Protein AF-A0A453RPB8-F1 (afdb_monomer)

Organism: Aegilops tauschii subsp. strangulata (NCBI:txid200361)

InterPro domains:
  IPR002867 IBR domain [PF01485] (12-73)
  IPR002867 IBR domain [SM00647] (12-73)
  IPR002867 IBR domain [SM00647] (86-147)
  IPR031127 E3 ubiquitin ligase RBR family [PTHR11685] (11-159)
  IPR044066 TRIAD supradomain [PS51873] (1-151)

Secondary structure (DSSP, 8-state):
-HHHHS-HHHHHHHHHHHHHHHHHH-TTEEE--STT---EEE---SS--EEE-TTS-EEETTT-SBP-TTS-HHHHHHHHHHTSHHHHHHHHHHHHEEE-TTT--EEEPPSS-SEEEPTTTT--EEETTT--BGGG-SGGGT-SS--HHHHHHHHTTTTHHHHHHHHHHHHHHHHHHHHHHHHHHHHHHHHHHHHHHTT-S-HHHHHHHHHHHHHHHHHHHHHH-----TT------HHHHHHHS--

Nearest PDB structures (foldseek):
  5tte-assembly1_B  TM=5.443E-01  e=4.974E-12  Homo sapiens
  7b5n-assembly1_H  TM=4.863E-01  e=2.525E-12  Homo sapiens
  7od1-assembly2_B  TM=4.787E-01  e=7.361E-13  Homo sapiens
  7od1-assembly1_A  TM=4.677E-01  e=1.205E-12  Homo sapiens
  7b5m-assembly1_H  TM=6.244E-01  e=2.259E-07  Homo sapiens

Mean predicted aligned error: 15.89 Å

Radius of gyration: 27.88 Å; Cα contacts (8 Å, |Δi|>4): 216; chains: 1; bounding box: 59×62×70 Å

Structure (mmCIF, N/CA/C/O backbone):
data_AF-A0A453RPB8-F1
#
_entry.id   AF-A0A453RPB8-F1
#
loop_
_atom_site.group_PDB
_atom_site.id
_atom_site.type_symbol
_atom_site.label_atom_id
_atom_site.label_alt_id
_atom_site.label_comp_id
_atom_site.label_asym_id
_atom_site.label_entity_id
_atom_site.label_seq_id
_atom_site.pdbx_PDB_ins_code
_atom_site.Cartn_x
_atom_site.Cartn_y
_atom_site.Cartn_z
_atom_site.occupancy
_atom_site.B_iso_or_equiv
_atom_site.auth_seq_id
_atom_site.auth_comp_id
_atom_site.auth_asym_id
_atom_site.auth_atom_id
_atom_site.pdbx_PDB_model_num
ATOM 1 N N . MET A 1 1 ? -22.263 -25.768 32.313 1.00 60.19 1 MET A N 1
ATOM 2 C CA . MET A 1 1 ? -21.449 -27.005 32.339 1.00 60.19 1 MET A CA 1
ATOM 3 C C . MET A 1 1 ? -19.967 -26.695 32.582 1.00 60.19 1 MET A C 1
ATOM 5 O O . MET A 1 1 ? -19.405 -27.231 33.526 1.00 60.19 1 MET A O 1
ATOM 9 N N . ILE A 1 2 ? -19.362 -25.744 31.860 1.00 71.88 2 ILE A N 1
ATOM 10 C CA . ILE A 1 2 ? -17.934 -25.392 32.010 1.00 71.88 2 ILE A CA 1
ATOM 11 C C . ILE A 1 2 ? -17.560 -24.738 33.358 1.00 71.88 2 ILE A C 1
ATOM 13 O O . ILE A 1 2 ? -16.516 -25.050 33.920 1.00 71.88 2 ILE A O 1
ATOM 17 N N . ASN A 1 3 ? -18.461 -23.947 33.964 1.00 71.12 3 ASN A N 1
ATOM 18 C CA . ASN A 1 3 ? -18.233 -23.332 35.285 1.00 71.12 3 ASN A CA 1
ATOM 19 C C . ASN A 1 3 ? -18.038 -24.360 36.415 1.00 71.12 3 ASN A C 1
ATOM 21 O O . ASN A 1 3 ? -17.413 -24.039 37.426 1.00 71.12 3 ASN A O 1
ATOM 25 N N . LYS A 1 4 ? -18.544 -25.589 36.238 1.00 74.75 4 LYS A N 1
ATOM 26 C CA . LYS A 1 4 ? -18.439 -26.679 37.219 1.00 74.75 4 LYS A CA 1
ATOM 27 C C . LYS A 1 4 ? -17.256 -27.625 36.966 1.00 74.75 4 LYS A C 1
ATOM 29 O O . LYS A 1 4 ? -16.852 -28.298 37.900 1.00 74.75 4 LYS A O 1
ATOM 34 N N . LEU A 1 5 ? -16.716 -27.680 35.743 1.00 78.06 5 LEU A N 1
ATOM 35 C CA . LEU A 1 5 ? -15.789 -28.741 35.311 1.00 78.06 5 LEU A CA 1
ATOM 36 C C . LEU A 1 5 ? -14.445 -28.235 34.756 1.00 78.06 5 LEU A C 1
ATOM 38 O O . LEU A 1 5 ? -13.485 -28.996 34.723 1.00 78.06 5 LEU A O 1
ATOM 42 N N . GLY A 1 6 ? -14.361 -26.979 34.306 1.00 79.00 6 GLY A N 1
ATOM 43 C CA . GLY A 1 6 ? -13.140 -26.425 33.711 1.00 79.00 6 GLY A CA 1
ATOM 44 C C . GLY A 1 6 ? -12.093 -26.002 34.743 1.00 79.00 6 GLY A C 1
ATOM 45 O O . GLY A 1 6 ? -12.434 -25.675 35.885 1.00 79.00 6 GLY A O 1
ATOM 46 N N . LYS A 1 7 ? -10.823 -25.948 34.329 1.00 85.19 7 LYS A N 1
ATOM 47 C CA . LYS A 1 7 ? -9.756 -25.278 35.093 1.00 85.19 7 LYS A CA 1
ATOM 48 C C . LYS A 1 7 ? -9.992 -23.761 35.094 1.00 85.19 7 LYS A C 1
ATOM 50 O O . LYS A 1 7 ? -10.761 -23.255 34.282 1.00 85.19 7 LYS A O 1
ATOM 55 N N . HIS A 1 8 ? -9.356 -23.030 36.012 1.00 82.94 8 HIS A N 1
ATOM 56 C CA . HIS A 1 8 ? -9.551 -21.578 36.152 1.00 82.94 8 HIS A CA 1
ATOM 57 C C . HIS A 1 8 ? -9.337 -20.822 34.827 1.00 82.94 8 HIS A C 1
ATOM 59 O O . HIS A 1 8 ? -10.203 -20.065 34.400 1.00 82.94 8 HIS A O 1
ATOM 65 N N . GLU A 1 9 ? -8.243 -21.123 34.130 1.00 84.31 9 GLU A N 1
ATOM 66 C CA . GLU A 1 9 ? -7.886 -20.529 32.837 1.00 84.31 9 GLU A CA 1
ATOM 67 C C . GLU A 1 9 ? -8.941 -20.793 31.743 1.00 84.31 9 GLU A C 1
ATOM 69 O O . GLU A 1 9 ? -9.337 -19.887 31.006 1.00 84.31 9 GLU A O 1
ATOM 74 N N . ASP A 1 10 ? -9.486 -22.013 31.685 1.00 86.50 10 ASP A N 1
ATOM 75 C CA . ASP A 1 10 ? -10.533 -22.374 30.722 1.00 86.50 10 ASP A CA 1
ATOM 76 C C . ASP A 1 10 ? -11.848 -21.636 31.001 1.00 86.50 10 ASP A C 1
ATOM 78 O O . ASP A 1 10 ? -12.572 -21.275 30.068 1.00 86.50 10 ASP A O 1
ATOM 82 N N . LYS A 1 11 ? -12.165 -21.384 32.280 1.00 87.25 11 LYS A N 1
ATOM 83 C CA . LYS A 1 11 ? -13.357 -20.615 32.672 1.00 87.25 11 LYS A CA 1
ATOM 84 C C . LYS A 1 11 ? -13.238 -19.156 32.243 1.00 87.25 11 LYS A C 1
ATOM 86 O O . LYS A 1 11 ? -14.201 -18.617 31.700 1.00 87.25 11 LYS A O 1
ATOM 91 N N . GLU A 1 12 ? -12.075 -18.537 32.433 1.00 85.44 12 GLU A N 1
ATOM 92 C CA . GLU A 1 12 ? -11.821 -17.161 31.984 1.00 85.44 12 GLU A CA 1
ATOM 93 C C . GLU A 1 12 ? -11.886 -17.043 30.462 1.00 85.44 12 GLU A C 1
ATOM 95 O O . GLU A 1 12 ? -12.523 -16.132 29.923 1.00 85.44 12 GLU A O 1
ATOM 100 N N . LYS A 1 13 ? -11.279 -18.000 29.755 1.00 86.06 13 LYS A N 1
ATOM 101 C CA . LYS A 1 13 ? -11.309 -18.057 28.293 1.00 86.06 13 LYS A CA 1
ATOM 102 C C . LYS A 1 13 ? -12.738 -18.229 27.772 1.00 86.06 13 LYS A C 1
ATOM 104 O O . LYS A 1 13 ? -13.153 -17.500 26.870 1.00 86.06 13 LYS A O 1
ATOM 109 N N . TYR A 1 14 ? -13.515 -19.131 28.374 1.00 88.44 14 TYR A N 1
ATOM 110 C CA . TYR A 1 14 ? -14.925 -19.315 28.036 1.00 88.44 14 TYR A CA 1
ATOM 111 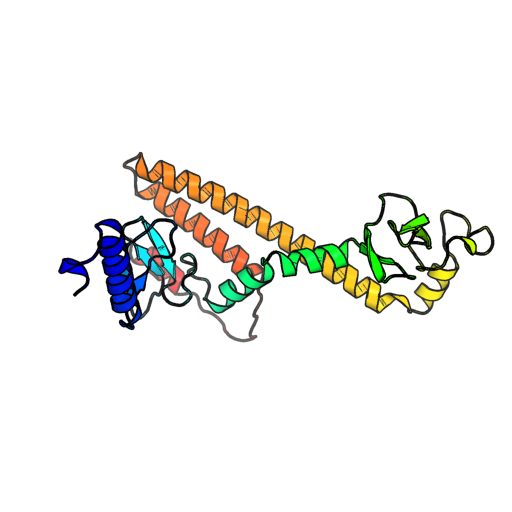C C . TYR A 1 14 ? -15.755 -18.058 28.311 1.00 88.44 14 TYR A C 1
ATOM 113 O O . TYR A 1 14 ? -16.529 -17.646 27.449 1.00 88.44 14 TYR A O 1
ATOM 121 N N . ALA A 1 15 ? -15.583 -17.422 29.474 1.00 86.62 15 ALA A N 1
ATOM 122 C CA . ALA A 1 15 ? -16.296 -16.192 29.818 1.00 86.62 15 ALA A CA 1
ATOM 123 C C . ALA A 1 15 ? -16.003 -15.072 28.807 1.00 86.62 15 ALA A C 1
ATOM 125 O O . ALA A 1 15 ? -16.924 -14.395 28.350 1.00 86.62 15 ALA A O 1
ATOM 126 N N . ARG A 1 16 ? -14.739 -14.935 28.386 1.00 85.50 16 ARG A N 1
ATOM 127 C CA . ARG A 1 16 ? -14.320 -13.969 27.364 1.00 85.50 16 ARG A CA 1
ATOM 128 C C . ARG A 1 16 ? -14.969 -14.240 26.007 1.00 85.50 16 ARG A C 1
ATOM 130 O O . ARG A 1 16 ? -15.462 -13.307 25.380 1.00 85.50 16 ARG A O 1
ATOM 137 N N . PHE A 1 17 ? -15.008 -15.497 25.562 1.00 88.00 17 PHE A N 1
ATOM 138 C CA . PHE A 1 17 ? -15.667 -15.858 24.303 1.00 88.00 17 PHE A CA 1
ATOM 139 C C . PHE A 1 17 ? -17.184 -15.676 24.355 1.00 88.00 17 PHE A C 1
ATOM 141 O O . PHE A 1 17 ? -17.762 -15.160 23.402 1.00 88.00 17 PHE A O 1
ATOM 148 N N . ALA A 1 18 ? -17.824 -16.042 25.467 1.00 89.19 18 ALA A N 1
ATOM 149 C CA . ALA A 1 18 ? -19.258 -15.845 25.656 1.00 89.19 18 ALA A CA 1
ATOM 150 C C . ALA A 1 18 ? -19.628 -14.353 25.626 1.00 89.19 18 ALA A C 1
ATOM 152 O O . ALA A 1 18 ? -20.589 -13.968 24.960 1.00 89.19 18 ALA A O 1
ATOM 153 N N . LEU A 1 19 ? -18.830 -13.505 26.285 1.00 87.31 19 LEU A N 1
ATOM 154 C CA . LEU A 1 19 ? -19.007 -12.055 26.245 1.00 87.31 19 LEU A CA 1
ATOM 155 C C . LEU A 1 19 ? -18.771 -11.491 24.835 1.00 87.31 19 LEU A C 1
ATOM 157 O O . LEU A 1 19 ? -19.566 -10.675 24.370 1.00 87.31 19 LEU A O 1
ATOM 161 N N . ARG A 1 20 ? -17.724 -11.954 24.134 1.00 87.44 20 ARG A N 1
ATOM 162 C CA . ARG A 1 20 ? -17.447 -11.592 22.733 1.00 87.44 20 ARG A CA 1
ATOM 163 C C . ARG A 1 20 ? -18.635 -11.882 21.823 1.00 87.44 20 ARG A C 1
ATOM 165 O O . ARG A 1 20 ? -19.110 -10.960 21.164 1.00 87.44 20 ARG A O 1
ATOM 172 N N . ALA A 1 21 ? -19.158 -13.104 21.871 1.00 89.06 21 ALA A N 1
ATOM 173 C CA . ALA A 1 21 ? -20.313 -13.516 21.079 1.00 89.06 21 ALA A CA 1
ATOM 174 C C . ALA A 1 21 ? -21.568 -12.689 21.403 1.00 89.06 21 ALA A C 1
ATOM 176 O O . ALA A 1 21 ? -22.312 -12.301 20.504 1.00 89.06 21 ALA A O 1
ATOM 177 N N . TYR A 1 22 ? -21.792 -12.370 22.682 1.00 89.06 22 TYR A N 1
ATOM 178 C CA . TYR A 1 22 ? -22.913 -11.527 23.092 1.00 89.06 22 TYR A CA 1
ATOM 179 C C . TYR A 1 22 ? -22.825 -10.113 22.502 1.00 89.06 22 TYR A C 1
ATOM 181 O O . TYR A 1 22 ? -23.813 -9.614 21.963 1.00 89.06 22 TYR A O 1
ATOM 189 N N . VAL A 1 23 ? -21.652 -9.478 22.553 1.00 89.69 23 VAL A N 1
ATOM 190 C CA . VAL A 1 23 ? -21.449 -8.137 21.978 1.00 89.69 23 VAL A CA 1
ATOM 191 C C . VAL A 1 23 ? -21.584 -8.164 20.458 1.00 89.69 23 VAL A C 1
ATOM 193 O O . VAL A 1 23 ? -22.311 -7.344 19.909 1.00 89.69 23 VAL A O 1
ATOM 196 N N . GLU A 1 24 ? -20.964 -9.135 19.786 1.00 87.38 24 GLU A N 1
ATOM 197 C CA . GLU A 1 24 ? -21.034 -9.286 18.323 1.00 87.38 24 GLU A CA 1
ATOM 198 C C . GLU A 1 24 ? -22.460 -9.579 17.822 1.00 87.38 24 GLU A C 1
ATOM 200 O O . GLU A 1 24 ? -22.807 -9.221 16.698 1.00 87.38 24 GL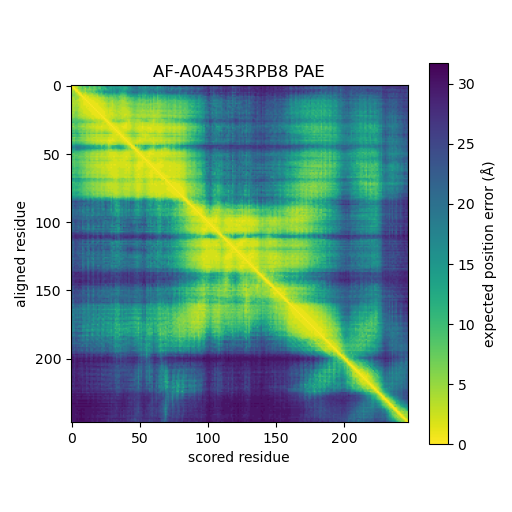U A O 1
ATOM 205 N N . SER A 1 25 ? -23.321 -10.167 18.662 1.00 88.06 25 SER A N 1
ATOM 206 C CA . SER A 1 25 ? -24.737 -10.384 18.335 1.00 88.06 25 SER A CA 1
ATOM 207 C C . SER A 1 25 ? -25.583 -9.101 18.348 1.00 88.06 25 SER A C 1
ATOM 209 O O . SER A 1 25 ? -26.661 -9.058 17.745 1.00 88.06 25 SER A O 1
ATOM 211 N N . ARG A 1 26 ? -25.124 -8.033 19.019 1.00 88.44 26 ARG A N 1
ATOM 212 C CA . ARG A 1 26 ? -25.860 -6.767 19.139 1.00 88.44 26 ARG A CA 1
ATOM 213 C C . ARG A 1 26 ? -25.473 -5.801 18.021 1.00 88.44 26 ARG A C 1
ATOM 215 O O . ARG A 1 26 ? -24.360 -5.299 17.961 1.00 88.44 26 ARG A O 1
ATOM 222 N N . LYS A 1 27 ? -26.452 -5.412 17.198 1.00 84.81 27 LYS A N 1
ATOM 223 C CA . LYS A 1 27 ? -26.246 -4.492 16.056 1.00 84.81 27 LYS A CA 1
ATOM 224 C C . LYS A 1 27 ? -25.712 -3.102 16.432 1.00 84.81 27 LYS A C 1
ATOM 226 O O . LYS A 1 27 ? -25.139 -2.431 15.583 1.00 84.81 27 LYS A O 1
ATOM 231 N N . LYS A 1 28 ? -25.930 -2.653 17.672 1.00 89.56 28 LYS A N 1
ATOM 232 C CA . LYS A 1 28 ? -25.524 -1.325 18.162 1.00 89.56 28 LYS A CA 1
ATOM 233 C C . LYS A 1 28 ? -24.293 -1.365 19.073 1.00 89.56 28 LYS A C 1
ATOM 235 O O . LYS A 1 28 ? -24.027 -0.372 19.733 1.00 89.56 28 LYS A O 1
ATOM 240 N N . THR A 1 29 ? -23.552 -2.470 19.151 1.00 91.38 29 THR A N 1
ATOM 241 C CA . THR A 1 29 ? -22.395 -2.581 20.058 1.00 91.38 29 THR A CA 1
ATOM 242 C C . THR A 1 29 ? -21.212 -3.244 19.351 1.00 91.38 29 THR A C 1
ATOM 244 O O . THR A 1 29 ? -21.386 -4.287 18.734 1.00 91.38 29 THR A O 1
ATOM 247 N N . LYS A 1 30 ? -20.008 -2.650 19.383 1.00 91.38 30 LYS A N 1
ATOM 248 C CA . LYS A 1 30 ? -18.756 -3.328 18.958 1.00 91.38 30 LYS A CA 1
ATOM 249 C C . LYS A 1 30 ? -17.683 -3.100 20.008 1.00 91.38 30 LYS A C 1
ATOM 251 O O . LYS A 1 30 ? -17.742 -2.185 20.828 1.00 91.38 30 LYS A O 1
ATOM 256 N N . TRP A 1 31 ? -16.689 -3.965 19.926 1.00 92.12 31 TRP A N 1
ATOM 257 C CA . TRP A 1 31 ? -15.434 -3.88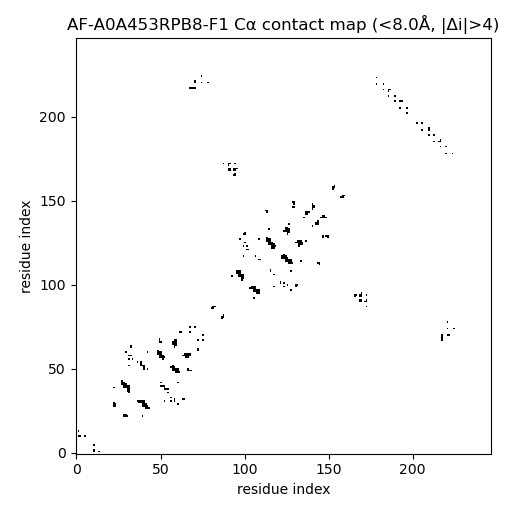6 20.646 1.00 92.12 31 TRP A CA 1
ATOM 258 C C . TRP A 1 31 ? -14.643 -2.633 20.274 1.00 92.12 31 TRP A C 1
ATOM 260 O O . TRP A 1 31 ? -14.628 -2.214 19.116 1.00 92.12 31 TRP A O 1
ATOM 270 N N . CYS A 1 32 ? -13.977 -2.050 21.268 1.00 91.31 32 CYS A N 1
ATOM 271 C CA . CYS A 1 32 ? -12.964 -1.036 21.028 1.00 91.31 32 CYS A CA 1
ATOM 272 C C . CYS A 1 32 ? -11.777 -1.671 20.275 1.00 91.31 32 CYS A C 1
ATOM 274 O O . CYS A 1 32 ? -11.314 -2.733 20.691 1.00 91.31 32 CYS A O 1
ATOM 276 N N . PRO A 1 33 ? -11.270 -1.050 19.195 1.00 90.44 33 PRO A N 1
ATOM 277 C CA . PRO A 1 33 ? -10.153 -1.594 18.419 1.00 90.44 33 PRO A CA 1
ATOM 278 C C . PRO A 1 33 ? -8.775 -1.306 19.046 1.00 90.44 33 PRO A C 1
ATOM 280 O O . PRO A 1 33 ? -7.763 -1.769 18.527 1.00 90.44 33 PRO A O 1
ATOM 283 N N . ALA A 1 34 ? -8.713 -0.543 20.144 1.00 85.75 34 ALA A N 1
ATOM 284 C CA . ALA A 1 34 ? -7.457 -0.246 20.821 1.00 85.75 34 ALA A CA 1
ATOM 285 C C . ALA A 1 34 ? -6.777 -1.533 21.331 1.00 85.75 34 ALA A C 1
ATOM 287 O O . ALA A 1 34 ? -7.464 -2.392 21.899 1.00 85.75 34 ALA A O 1
ATOM 288 N N . PRO A 1 35 ? -5.442 -1.652 21.197 1.00 85.81 35 PRO A N 1
ATOM 289 C CA . PRO A 1 35 ? -4.692 -2.762 21.774 1.00 85.81 35 PRO A CA 1
ATOM 290 C C . PRO A 1 35 ? -4.985 -2.908 23.269 1.00 85.81 35 PRO A C 1
ATOM 292 O O . PRO A 1 35 ? -5.125 -1.913 23.980 1.00 85.81 35 PRO A O 1
ATOM 295 N N . ASP A 1 36 ? -5.121 -4.151 23.727 1.00 84.81 36 ASP A N 1
ATOM 296 C CA . ASP A 1 36 ? -5.366 -4.522 25.129 1.00 84.81 36 ASP A CA 1
ATOM 297 C C . ASP A 1 36 ? -6.654 -3.963 25.766 1.00 84.81 36 ASP A C 1
ATOM 299 O O . ASP A 1 36 ? -6.916 -4.177 26.953 1.00 84.81 36 ASP A O 1
ATOM 303 N N . CYS A 1 37 ? -7.524 -3.307 24.991 1.00 87.00 37 CYS A N 1
ATOM 304 C CA . CYS A 1 37 ? -8.809 -2.835 25.481 1.00 87.00 37 CYS A CA 1
ATOM 305 C C . CYS A 1 37 ? -9.869 -3.946 25.435 1.00 87.00 37 CYS A C 1
ATOM 307 O O . CYS A 1 37 ? -10.127 -4.559 24.401 1.00 87.00 37 CYS A O 1
ATOM 309 N N . THR A 1 38 ? -10.542 -4.170 26.563 1.00 87.56 38 THR A N 1
ATOM 310 C CA . THR A 1 38 ? -11.650 -5.132 26.701 1.00 87.56 38 THR A CA 1
ATOM 311 C C . THR A 1 38 ? -13.009 -4.445 26.830 1.00 87.56 38 THR A C 1
ATOM 313 O O . THR A 1 38 ? -13.985 -5.060 27.253 1.00 87.56 38 THR A O 1
ATOM 316 N N . CYS A 1 39 ? -13.095 -3.162 26.480 1.00 89.31 39 CYS A N 1
ATOM 317 C CA . CYS A 1 39 ? -14.346 -2.417 26.505 1.00 89.31 39 CYS A CA 1
ATOM 318 C C . CYS A 1 39 ? -15.113 -2.590 25.188 1.00 89.31 39 CYS A C 1
ATOM 320 O O . CYS A 1 39 ? -14.531 -2.655 24.102 1.00 89.31 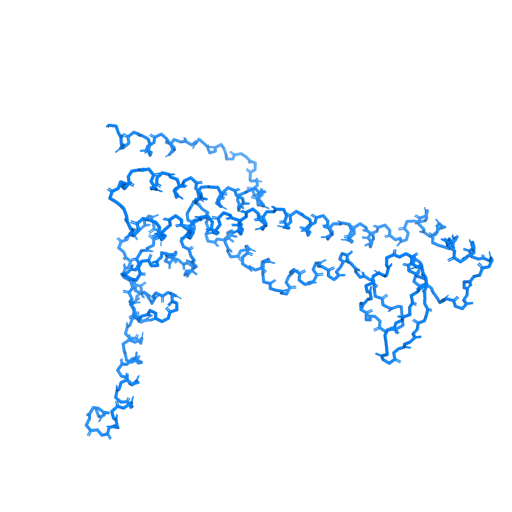39 CYS A O 1
ATOM 322 N N . ALA A 1 40 ? -16.439 -2.600 25.290 1.00 91.44 40 ALA A N 1
ATOM 323 C CA . ALA A 1 40 ? -17.346 -2.509 24.156 1.00 91.44 40 ALA A CA 1
ATOM 324 C C . ALA A 1 40 ? -18.123 -1.193 24.242 1.00 91.44 40 ALA A C 1
ATOM 326 O O . ALA A 1 40 ? -18.472 -0.748 25.336 1.00 91.44 40 ALA A O 1
ATOM 327 N N . VAL A 1 41 ? -18.376 -0.572 23.094 1.00 91.50 41 VAL A N 1
ATOM 328 C CA . VAL A 1 41 ? -19.053 0.723 22.997 1.00 91.50 41 VAL A CA 1
ATOM 329 C C . VAL A 1 41 ? -20.414 0.525 22.351 1.00 91.50 41 VAL A C 1
ATOM 331 O O . VAL A 1 41 ? -20.524 -0.118 21.305 1.00 91.50 41 VAL A O 1
ATOM 334 N N . GLU A 1 42 ? -21.449 1.072 22.987 1.00 90.50 42 GLU A N 1
ATOM 335 C CA . GLU A 1 42 ? -22.800 1.131 22.440 1.00 90.50 42 GLU A CA 1
ATOM 336 C C . GLU A 1 42 ? -22.998 2.415 21.630 1.00 90.50 42 GLU A C 1
ATOM 338 O O . GLU A 1 42 ? -22.609 3.508 22.040 1.00 90.50 42 GLU A O 1
ATOM 343 N N . PHE A 1 43 ? -23.604 2.277 20.456 1.00 89.38 43 PHE A N 1
ATOM 344 C CA . PHE A 1 43 ? -23.856 3.375 19.544 1.00 89.38 43 PHE A CA 1
ATOM 345 C C . PHE A 1 43 ? -25.184 4.062 19.862 1.00 89.38 43 PHE A C 1
ATOM 347 O O . PHE A 1 43 ? -26.255 3.464 19.734 1.00 89.38 43 PHE A O 1
ATOM 354 N N . VAL A 1 44 ? -25.092 5.333 20.258 1.00 83.06 44 VAL A N 1
ATOM 355 C CA . VAL A 1 44 ? -26.230 6.142 20.732 1.00 83.06 44 VAL A CA 1
ATOM 356 C C . VAL A 1 44 ? -26.606 7.268 19.754 1.00 83.06 44 VAL A C 1
ATOM 358 O O . VAL A 1 44 ? -27.707 7.801 19.827 1.00 83.06 44 VAL A O 1
ATOM 361 N N . SER A 1 45 ? -25.723 7.637 18.821 1.00 76.38 45 SER A N 1
ATOM 362 C CA . SER A 1 45 ? -25.965 8.716 17.846 1.00 76.38 45 SER A CA 1
ATOM 363 C C . SER A 1 45 ? -26.447 8.153 16.512 1.00 76.38 45 SER A C 1
ATOM 365 O O . SER A 1 45 ? -26.024 7.075 16.157 1.00 76.38 45 SER A O 1
ATOM 367 N N . ASP A 1 46 ? -27.242 8.886 15.730 1.00 72.25 46 ASP A N 1
ATOM 368 C CA . ASP A 1 46 ? -27.533 8.526 14.325 1.00 72.25 46 ASP A CA 1
ATOM 369 C C . ASP A 1 46 ? -26.829 9.455 13.319 1.00 72.25 46 ASP A C 1
ATOM 371 O O . ASP A 1 46 ? -26.846 9.220 12.113 1.00 72.25 46 ASP A O 1
ATOM 375 N N . VAL A 1 47 ? -26.189 10.522 13.810 1.00 73.50 47 VAL A N 1
ATOM 376 C CA . VAL A 1 47 ? -25.623 11.591 12.972 1.00 73.50 47 VAL A CA 1
ATOM 377 C C . VAL A 1 47 ? -24.104 11.578 12.994 1.00 73.50 47 VAL A C 1
ATOM 379 O O . VAL A 1 47 ? -23.494 11.943 11.992 1.00 73.50 47 VAL A O 1
ATOM 382 N N . ASN A 1 48 ? -23.474 11.187 14.108 1.00 80.06 48 ASN A N 1
ATOM 383 C CA . ASN A 1 48 ? -22.022 11.136 14.246 1.00 80.06 48 ASN A CA 1
ATOM 384 C C . ASN A 1 48 ? -21.552 9.710 14.528 1.00 80.06 48 ASN A C 1
ATOM 386 O O . ASN A 1 48 ? -21.911 9.128 15.546 1.00 80.06 48 ASN A O 1
ATOM 390 N N . TYR A 1 49 ? -20.720 9.177 13.635 1.00 86.12 49 TYR A N 1
ATOM 391 C CA . TYR A 1 49 ? -20.131 7.855 13.804 1.00 86.12 49 TYR A CA 1
ATOM 392 C C . TYR A 1 49 ? -18.911 7.858 14.728 1.00 86.12 49 TYR A C 1
ATOM 394 O O . TYR A 1 49 ? -18.532 6.790 15.186 1.00 86.12 49 TYR A O 1
ATOM 402 N N . ASP A 1 50 ? -18.300 9.001 15.040 1.00 85.38 50 ASP A N 1
ATOM 403 C CA . ASP A 1 50 ? -17.144 9.034 15.938 1.00 85.38 50 ASP A CA 1
ATOM 404 C C . ASP A 1 50 ? -17.588 8.785 17.383 1.00 85.38 50 ASP A C 1
ATOM 406 O O . ASP A 1 50 ? -18.309 9.593 17.977 1.00 85.38 50 ASP A O 1
ATOM 410 N N . VAL A 1 51 ? -17.127 7.674 17.953 1.00 88.81 51 VAL A N 1
ATOM 411 C CA . VAL A 1 51 ? -17.413 7.259 19.329 1.00 88.81 51 VAL A CA 1
ATOM 412 C C . VAL A 1 51 ? -16.143 7.257 20.173 1.00 88.81 51 VAL A C 1
ATOM 414 O O . VAL A 1 51 ? -15.035 7.088 19.660 1.00 88.81 51 VAL A O 1
ATOM 417 N N . SER A 1 52 ? -16.308 7.440 21.482 1.00 87.50 52 SER A N 1
ATOM 418 C CA . SER A 1 52 ? -15.215 7.435 22.458 1.00 87.50 52 SER A CA 1
ATOM 419 C C . SER A 1 52 ? -15.373 6.253 23.405 1.00 87.50 52 SER A C 1
ATOM 421 O O . SER A 1 52 ? -16.448 6.038 23.961 1.00 87.50 52 SER A O 1
ATOM 423 N N . CYS A 1 53 ? -14.295 5.503 23.602 1.00 88.06 53 CYS A N 1
ATOM 424 C CA . CYS A 1 53 ? -14.222 4.434 24.588 1.00 88.06 53 CYS A CA 1
ATOM 425 C C . CYS A 1 53 ? -13.759 4.971 25.956 1.00 88.06 53 CYS A C 1
ATOM 427 O O . CYS A 1 53 ? -13.070 5.989 26.033 1.00 88.06 53 CYS A O 1
ATOM 429 N N . ASN A 1 54 ? -14.048 4.243 27.039 1.00 85.50 54 ASN A N 1
ATOM 430 C CA . ASN A 1 54 ? -13.515 4.529 28.376 1.00 85.50 54 ASN A CA 1
ATOM 431 C C . ASN A 1 54 ? -11.980 4.479 28.441 1.00 85.50 54 ASN A C 1
ATOM 433 O O . ASN A 1 54 ? -11.392 5.151 29.281 1.00 85.50 54 ASN A O 1
ATOM 437 N N . CYS A 1 55 ? -11.319 3.739 27.543 1.00 81.69 55 CYS A N 1
ATOM 438 C CA . CYS A 1 55 ? -9.859 3.756 27.406 1.00 81.69 55 CYS A CA 1
ATOM 439 C C . CYS A 1 55 ? -9.327 5.012 26.689 1.00 81.69 55 CYS A C 1
ATOM 441 O O . CYS A 1 55 ? -8.161 5.048 26.313 1.00 81.69 55 CYS A O 1
ATOM 443 N N . THR A 1 56 ? -10.172 6.026 26.467 1.00 81.12 56 THR A N 1
ATOM 444 C CA . THR A 1 56 ? -9.912 7.282 25.734 1.00 81.12 56 THR A CA 1
ATOM 445 C C . THR A 1 56 ? -9.727 7.143 24.222 1.00 81.12 56 THR A C 1
ATOM 447 O O . THR A 1 56 ? -9.757 8.150 23.516 1.00 81.12 56 THR A O 1
ATOM 450 N N . PHE A 1 57 ? -9.623 5.917 23.697 1.00 80.06 57 PHE A N 1
ATOM 451 C CA . PHE A 1 57 ? -9.538 5.684 22.258 1.00 80.06 57 PHE A CA 1
ATOM 452 C C . PHE A 1 57 ? -10.818 6.135 21.545 1.00 80.06 57 PHE A C 1
ATOM 454 O O . PHE A 1 57 ? -11.931 5.793 21.963 1.00 80.06 57 PHE A O 1
ATOM 461 N N . ARG A 1 58 ? -10.654 6.887 20.453 1.00 83.38 58 ARG A N 1
ATOM 462 C CA . ARG A 1 58 ? -11.751 7.393 19.623 1.00 83.38 58 ARG A CA 1
ATOM 463 C C . ARG A 1 58 ? -11.711 6.737 18.255 1.00 83.38 58 ARG A C 1
ATOM 465 O O . ARG A 1 58 ? -10.676 6.750 17.597 1.00 83.38 58 ARG A O 1
ATOM 472 N N . PHE A 1 59 ? -12.841 6.200 17.816 1.00 87.56 59 PHE A N 1
ATOM 473 C CA . PHE A 1 59 ? -12.922 5.468 16.556 1.00 87.56 59 PHE A CA 1
ATOM 474 C C . PHE A 1 59 ? -14.234 5.722 15.830 1.00 87.56 59 PHE A C 1
ATOM 476 O O . PHE A 1 59 ? -15.240 6.087 16.441 1.00 87.56 59 PHE A O 1
ATOM 483 N N . CYS A 1 60 ? -14.224 5.528 14.517 1.00 90.50 60 CYS A N 1
ATOM 484 C CA . CYS A 1 60 ? -15.425 5.574 13.711 1.00 90.50 60 CYS A CA 1
ATOM 485 C C . CYS A 1 60 ? -16.220 4.286 13.907 1.00 90.50 60 CYS A C 1
ATOM 487 O O . CYS A 1 60 ? -15.778 3.186 13.583 1.00 90.50 60 CYS A O 1
ATOM 489 N N . TRP A 1 61 ? -17.449 4.420 14.378 1.00 91.38 61 TRP A N 1
ATOM 490 C CA . TRP A 1 61 ? -18.361 3.309 14.565 1.00 91.38 61 TRP A CA 1
ATOM 491 C C . TRP A 1 61 ? -18.664 2.558 13.263 1.00 91.38 61 TRP A C 1
ATOM 493 O O . TRP A 1 61 ? -18.850 1.341 13.284 1.00 91.38 61 TRP A O 1
ATOM 503 N N . ASN A 1 62 ? -18.689 3.253 12.124 1.00 89.88 62 ASN A N 1
ATOM 504 C CA . ASN A 1 62 ? -19.022 2.650 10.839 1.00 89.88 62 ASN A CA 1
ATOM 505 C C . ASN A 1 62 ? -17.900 1.727 10.330 1.00 89.88 62 ASN A C 1
ATOM 507 O O . ASN A 1 62 ? -18.135 0.531 10.154 1.00 89.88 62 ASN A O 1
ATOM 511 N N . CYS A 1 63 ? -16.682 2.253 10.156 1.00 89.31 63 CYS A N 1
ATOM 512 C CA . CYS A 1 63 ? -15.551 1.518 9.572 1.00 89.31 63 CYS A CA 1
ATOM 513 C C . CYS A 1 63 ? -14.544 0.957 10.588 1.00 89.31 63 CYS A C 1
ATOM 515 O O . CYS A 1 63 ? -13.606 0.285 10.181 1.00 89.31 63 CYS A O 1
ATOM 517 N N . THR A 1 64 ? -14.719 1.209 11.888 1.00 90.44 64 THR A N 1
ATOM 518 C CA . THR A 1 64 ? -13.835 0.765 12.990 1.00 90.44 64 THR A CA 1
ATOM 519 C C . THR A 1 64 ? -12.401 1.303 12.978 1.00 90.44 64 THR A C 1
ATOM 521 O O . THR A 1 64 ? -11.619 0.947 13.854 1.00 90.44 64 THR A O 1
ATOM 524 N N . GLU A 1 65 ? -12.084 2.212 12.059 1.00 87.62 65 GLU A N 1
ATOM 525 C CA . GLU A 1 65 ? -10.817 2.947 12.022 1.00 87.62 65 GLU A CA 1
ATOM 526 C C . GLU A 1 65 ? -10.790 4.089 13.045 1.00 87.62 65 GLU A C 1
ATOM 528 O O . GLU A 1 65 ? -11.815 4.432 13.642 1.00 87.62 65 GLU A O 1
ATOM 533 N N . GLU A 1 66 ? -9.624 4.709 13.241 1.00 83.25 66 GLU A N 1
ATOM 534 C CA . GLU A 1 66 ? -9.479 5.904 14.083 1.00 83.25 66 GLU A CA 1
ATOM 535 C C . GLU A 1 66 ? -10.502 6.993 13.698 1.00 83.25 66 GLU A C 1
ATOM 537 O O . GLU A 1 66 ? -10.865 7.141 12.529 1.00 83.25 66 GLU A O 1
ATOM 542 N N . ALA A 1 67 ? -11.015 7.734 14.688 1.00 85.38 67 ALA A N 1
ATOM 543 C CA . ALA A 1 67 ? -12.026 8.767 14.461 1.00 85.38 67 ALA A CA 1
ATOM 544 C C . ALA A 1 67 ? -11.526 9.796 13.436 1.00 85.38 67 ALA A C 1
ATOM 546 O O . ALA A 1 67 ? -10.484 10.425 13.621 1.00 85.38 67 ALA A O 1
ATOM 547 N N . HIS A 1 68 ? -12.275 9.957 12.348 1.00 75.56 68 HIS A N 1
ATOM 548 C CA . HIS A 1 68 ? -11.747 10.562 11.125 1.00 75.56 68 HIS A CA 1
ATOM 549 C C . HIS A 1 68 ? -12.641 11.664 10.551 1.00 75.56 68 HIS A C 1
ATOM 551 O O . HIS A 1 68 ? -12.518 12.012 9.376 1.00 75.56 68 HIS A O 1
ATOM 557 N N . ARG A 1 69 ? -13.555 12.250 11.335 1.00 76.75 69 ARG A N 1
ATOM 558 C CA . ARG A 1 69 ? -14.284 13.433 10.861 1.00 76.75 69 ARG A CA 1
ATOM 559 C C . ARG A 1 69 ? -13.356 14.636 10.663 1.00 76.75 69 ARG A C 1
ATOM 561 O O . ARG A 1 69 ? -12.464 14.860 11.479 1.00 76.75 69 ARG A O 1
ATOM 568 N N . PRO A 1 70 ? -13.608 15.463 9.628 1.00 77.25 70 PRO A N 1
ATOM 569 C CA . PRO A 1 70 ? -14.771 15.457 8.722 1.00 77.25 70 PRO A CA 1
ATOM 570 C C . PRO A 1 70 ? -14.676 14.513 7.507 1.00 77.25 70 PRO A C 1
ATOM 572 O O . PRO A 1 70 ? -15.576 14.518 6.668 1.00 77.25 70 PRO A O 1
ATOM 575 N N . VAL A 1 71 ? -13.615 13.717 7.379 1.00 76.56 71 VAL A N 1
ATOM 576 C CA . VAL A 1 71 ? -13.415 12.807 6.242 1.00 76.56 71 VAL A CA 1
ATOM 577 C C . VAL A 1 71 ? -14.389 11.626 6.337 1.00 76.56 71 VAL A C 1
ATOM 579 O O . VAL A 1 71 ? -14.687 11.130 7.423 1.00 76.56 71 VAL A O 1
ATOM 582 N N . ASN A 1 72 ? -14.935 11.182 5.202 1.00 81.19 72 ASN A N 1
ATOM 583 C CA . ASN A 1 72 ? -15.843 10.033 5.158 1.00 81.19 72 ASN A CA 1
ATOM 584 C C . ASN A 1 72 ? -15.075 8.695 5.168 1.00 81.19 72 ASN A C 1
ATOM 586 O O . ASN A 1 72 ? -13.879 8.641 4.876 1.00 81.19 72 ASN A O 1
ATOM 590 N N . CYS A 1 73 ? -15.771 7.602 5.494 1.00 84.81 73 CYS A N 1
ATOM 591 C CA . CYS A 1 73 ? -15.157 6.274 5.583 1.00 84.81 73 CYS A CA 1
ATOM 592 C C . CYS A 1 73 ? -14.559 5.799 4.248 1.00 84.81 73 CYS A C 1
ATOM 594 O O . CYS A 1 73 ? -13.538 5.118 4.258 1.00 84.81 73 CYS A O 1
ATOM 596 N N . ASP A 1 74 ? -15.150 6.176 3.109 1.00 84.88 74 ASP A N 1
ATOM 597 C CA . ASP A 1 74 ? -14.675 5.758 1.783 1.00 84.88 74 ASP A CA 1
ATOM 598 C C . ASP A 1 74 ? -13.281 6.316 1.480 1.00 84.88 74 ASP A C 1
ATOM 600 O O . ASP A 1 74 ? -12.411 5.606 0.971 1.00 84.88 74 ASP A O 1
ATOM 604 N N . THR A 1 75 ? -13.044 7.586 1.811 1.00 78.25 75 THR A N 1
ATOM 605 C CA . THR A 1 75 ? -11.738 8.227 1.639 1.00 78.25 75 THR A CA 1
ATOM 606 C C . THR A 1 75 ? -10.695 7.605 2.565 1.00 78.25 75 THR A C 1
ATOM 608 O O . THR A 1 75 ? -9.576 7.348 2.123 1.00 78.25 75 THR A O 1
ATOM 611 N N . VAL A 1 76 ? -11.059 7.294 3.814 1.00 79.75 76 VAL A N 1
ATOM 612 C CA . VAL A 1 76 ? -10.161 6.609 4.763 1.00 79.75 76 VAL A CA 1
ATOM 613 C C . VAL A 1 76 ? -9.822 5.198 4.290 1.00 79.75 76 VAL A C 1
ATOM 615 O O . VAL A 1 76 ? -8.655 4.820 4.291 1.00 79.75 76 VAL A O 1
ATOM 618 N N . SER A 1 77 ? -10.802 4.440 3.800 1.00 81.56 77 SER A N 1
ATOM 619 C CA . SER A 1 77 ? -10.570 3.101 3.249 1.00 81.56 77 SER A CA 1
ATOM 620 C C . SER A 1 77 ? -9.599 3.137 2.064 1.00 81.56 77 SER A C 1
ATOM 622 O O . SER A 1 77 ? -8.636 2.371 2.020 1.00 81.56 77 SER A O 1
ATOM 624 N N . LYS A 1 78 ? -9.784 4.088 1.140 1.00 80.12 78 LYS A N 1
ATOM 625 C CA . LYS A 1 78 ? -8.861 4.302 0.015 1.00 80.12 78 LYS A CA 1
ATOM 626 C C . LYS A 1 78 ? -7.461 4.714 0.473 1.00 80.12 78 LYS A C 1
ATOM 628 O O . LYS A 1 78 ? -6.483 4.302 -0.147 1.00 80.12 78 LYS A O 1
ATOM 633 N N . TRP A 1 79 ? -7.361 5.523 1.526 1.00 74.75 79 TRP A N 1
ATOM 634 C CA . TRP A 1 79 ? -6.090 5.931 2.124 1.00 74.75 79 TRP A CA 1
ATOM 635 C C . TRP A 1 79 ? -5.344 4.741 2.729 1.00 74.75 79 TRP A C 1
ATOM 637 O O . TRP A 1 79 ? -4.190 4.514 2.383 1.00 74.75 79 TRP A O 1
ATOM 647 N N . ILE A 1 80 ? -6.016 3.930 3.548 1.00 76.62 80 ILE A N 1
ATOM 648 C CA . ILE A 1 80 ? -5.439 2.719 4.150 1.00 76.62 80 ILE A CA 1
ATOM 649 C C . ILE A 1 80 ? -4.999 1.734 3.069 1.00 76.62 80 ILE A C 1
ATOM 651 O O . ILE A 1 80 ? -3.894 1.204 3.135 1.00 76.62 80 ILE A O 1
ATOM 655 N N . LEU A 1 81 ? -5.828 1.520 2.043 1.00 76.56 81 LEU A N 1
ATOM 656 C CA . LEU A 1 81 ? -5.483 0.638 0.932 1.00 76.56 81 LEU A CA 1
ATOM 657 C C . LEU A 1 81 ? -4.241 1.136 0.184 1.00 76.56 81 LEU A C 1
ATOM 659 O O . LEU A 1 81 ? -3.356 0.341 -0.130 1.00 76.56 81 LEU A O 1
ATOM 663 N N . LYS A 1 82 ? -4.149 2.445 -0.077 1.00 67.62 82 LYS A N 1
ATOM 664 C CA . LYS A 1 82 ? -2.993 3.027 -0.765 1.00 67.62 82 LYS A CA 1
ATOM 665 C C . LYS A 1 82 ? -1.722 2.966 0.083 1.00 67.62 82 LYS A C 1
ATOM 667 O O . LYS A 1 82 ? -0.668 2.658 -0.456 1.00 67.62 82 LYS A O 1
ATOM 672 N N . ASN A 1 83 ? -1.855 3.173 1.389 1.00 64.00 83 ASN A N 1
ATOM 673 C CA . ASN A 1 83 ? -0.756 3.101 2.351 1.00 64.00 83 ASN A CA 1
ATOM 674 C C . ASN A 1 83 ? -0.443 1.679 2.805 1.00 64.00 83 ASN A C 1
ATOM 676 O O . ASN A 1 83 ? 0.452 1.479 3.629 1.00 64.00 83 ASN A O 1
ATOM 680 N N . SER A 1 84 ? -1.177 0.683 2.306 1.00 71.62 84 SER A N 1
ATOM 681 C CA . SER A 1 84 ? -0.785 -0.698 2.512 1.00 71.62 84 SER A CA 1
ATOM 682 C C . SER A 1 84 ? 0.620 -0.880 1.941 1.00 71.62 84 SER A C 1
ATOM 684 O O . SER A 1 84 ? 0.938 -0.376 0.859 1.00 71.62 84 SER A O 1
ATOM 686 N N . ALA A 1 85 ? 1.466 -1.592 2.686 1.00 60.25 85 ALA A N 1
ATOM 687 C CA . ALA A 1 85 ? 2.865 -1.804 2.326 1.00 60.25 85 ALA A CA 1
ATOM 688 C C . ALA A 1 85 ? 3.036 -2.311 0.881 1.00 60.25 85 ALA A C 1
ATOM 690 O O . ALA A 1 85 ? 4.023 -1.982 0.236 1.00 60.25 85 ALA A O 1
ATOM 691 N N . GLU A 1 86 ? 2.053 -3.038 0.345 1.00 61.84 86 GLU A N 1
ATOM 692 C CA . GLU A 1 86 ? 2.058 -3.559 -1.022 1.00 61.84 86 GLU A CA 1
ATOM 693 C C . GLU A 1 86 ? 1.914 -2.463 -2.097 1.00 61.84 86 GLU A C 1
ATOM 695 O O . GLU A 1 86 ? 2.656 -2.455 -3.076 1.00 61.84 86 GLU A O 1
ATOM 700 N N . SER A 1 87 ? 1.000 -1.501 -1.923 1.00 64.75 87 SER A N 1
ATOM 701 C CA . SER A 1 87 ? 0.737 -0.445 -2.918 1.00 64.75 87 SER A CA 1
ATOM 702 C C . SER A 1 87 ? 1.924 0.515 -3.067 1.00 64.75 87 SER A C 1
ATOM 704 O O . SER A 1 87 ? 2.331 0.845 -4.187 1.00 64.75 87 SER A O 1
ATOM 706 N N . GLU A 1 88 ? 2.535 0.917 -1.950 1.00 66.62 88 GLU A N 1
ATOM 707 C CA . GLU A 1 88 ? 3.713 1.791 -1.978 1.00 66.62 88 GLU A CA 1
ATOM 708 C C . GLU A 1 88 ? 4.977 1.053 -2.429 1.00 66.62 88 GLU A C 1
ATOM 710 O O . GLU A 1 88 ? 5.758 1.607 -3.205 1.00 66.62 88 GLU A O 1
ATOM 715 N N . ASN A 1 89 ? 5.149 -0.220 -2.051 1.00 70.38 89 ASN A N 1
ATOM 716 C CA . ASN A 1 89 ? 6.262 -1.032 -2.545 1.00 70.38 89 ASN A CA 1
ATOM 717 C C . ASN A 1 89 ? 6.203 -1.177 -4.076 1.00 70.38 89 ASN A C 1
ATOM 719 O O . ASN A 1 89 ? 7.207 -0.988 -4.761 1.00 70.38 89 ASN A O 1
ATOM 723 N N . MET A 1 90 ? 5.015 -1.403 -4.643 1.00 70.88 90 MET A N 1
ATOM 724 C CA . MET A 1 90 ? 4.837 -1.514 -6.095 1.00 70.88 90 MET A CA 1
ATOM 725 C C . MET A 1 90 ? 5.101 -0.193 -6.834 1.00 70.88 90 MET A C 1
ATOM 727 O O . MET A 1 90 ? 5.771 -0.196 -7.872 1.00 70.88 90 MET A O 1
ATOM 731 N N . ASN A 1 91 ? 4.639 0.946 -6.304 1.00 73.56 91 ASN A N 1
ATOM 732 C CA . ASN A 1 91 ? 4.942 2.261 -6.884 1.00 73.56 91 ASN A CA 1
ATOM 733 C C . ASN A 1 91 ? 6.434 2.599 -6.798 1.00 73.56 91 ASN A C 1
ATOM 735 O O . ASN A 1 91 ? 7.003 3.105 -7.768 1.00 73.56 91 ASN A O 1
ATOM 739 N N . TRP A 1 92 ? 7.081 2.283 -5.674 1.00 78.44 92 TRP A N 1
ATOM 740 C CA . TRP A 1 92 ? 8.515 2.486 -5.500 1.00 78.44 92 TRP A CA 1
ATOM 741 C C . TRP A 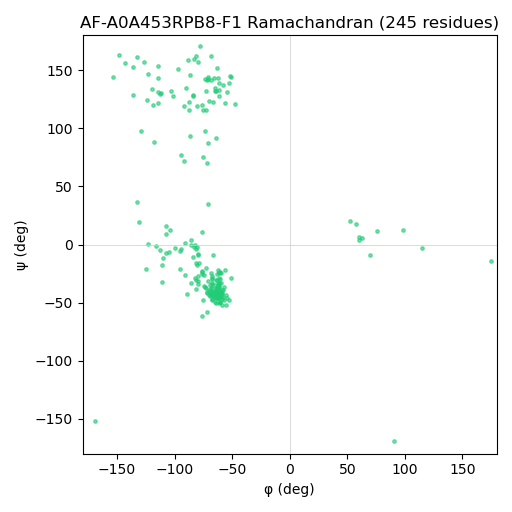1 92 ? 9.332 1.639 -6.480 1.00 78.44 92 TRP A C 1
ATOM 743 O O . TRP A 1 92 ? 10.228 2.170 -7.141 1.00 78.44 92 TRP A O 1
ATOM 753 N N . ILE A 1 93 ? 8.987 0.354 -6.635 1.00 77.38 93 ILE A N 1
ATOM 754 C CA . ILE A 1 93 ? 9.627 -0.555 -7.596 1.00 77.38 93 ILE A CA 1
ATOM 755 C C . ILE A 1 93 ? 9.481 0.001 -9.017 1.00 77.38 93 ILE A C 1
ATOM 757 O O . ILE A 1 93 ? 10.468 0.068 -9.749 1.00 77.38 93 ILE A O 1
ATOM 761 N N . LEU A 1 94 ? 8.286 0.446 -9.416 1.00 80.00 94 LEU A N 1
ATOM 762 C CA . LEU A 1 94 ? 8.062 1.022 -10.747 1.00 80.00 94 LEU A CA 1
ATOM 763 C C . LEU A 1 94 ? 8.837 2.327 -10.976 1.00 80.00 94 LEU A C 1
ATOM 765 O O . LEU A 1 94 ? 9.310 2.564 -12.088 1.00 80.00 94 LEU A O 1
ATOM 769 N N . ALA A 1 95 ? 8.963 3.172 -9.952 1.00 78.25 95 ALA A N 1
ATOM 770 C CA . ALA A 1 95 ? 9.656 4.453 -10.056 1.00 78.25 95 ALA A CA 1
ATOM 771 C C . ALA A 1 95 ? 11.187 4.298 -10.111 1.00 78.25 95 ALA A C 1
ATOM 773 O O . ALA A 1 95 ? 11.849 5.050 -10.827 1.00 78.25 95 ALA A O 1
ATOM 774 N N . ASN A 1 96 ? 11.749 3.325 -9.385 1.00 81.50 96 ASN A N 1
ATOM 775 C CA . ASN A 1 96 ? 13.196 3.238 -9.149 1.00 81.50 96 ASN A CA 1
ATOM 776 C C . ASN A 1 96 ? 13.885 2.032 -9.805 1.00 81.50 96 ASN A C 1
ATOM 778 O O . ASN A 1 96 ? 15.114 1.937 -9.770 1.00 81.50 96 ASN A O 1
ATOM 782 N N . SER A 1 97 ? 13.134 1.124 -10.438 1.00 86.50 97 SER A N 1
ATOM 783 C CA . SER A 1 97 ? 13.698 -0.077 -11.061 1.00 86.50 97 SER A CA 1
ATOM 784 C C . SER A 1 97 ? 13.310 -0.255 -12.533 1.00 86.50 97 SER A C 1
ATOM 786 O O . SER A 1 97 ? 12.301 0.265 -13.014 1.00 86.50 97 SER A O 1
ATOM 788 N N . LYS A 1 98 ? 14.128 -1.017 -13.267 1.00 88.31 98 LYS A N 1
ATOM 789 C CA . LYS A 1 98 ? 13.790 -1.559 -14.593 1.00 88.31 98 LYS A CA 1
ATOM 790 C C . LYS A 1 98 ? 13.913 -3.086 -14.577 1.00 88.31 98 LYS A C 1
ATOM 792 O O . LYS A 1 98 ? 14.777 -3.611 -13.872 1.00 88.31 98 LYS A O 1
ATOM 797 N N . PRO A 1 99 ? 13.080 -3.816 -15.336 1.00 89.75 99 PRO A N 1
ATOM 798 C CA . PRO A 1 99 ? 13.172 -5.268 -15.396 1.00 89.75 99 PRO A CA 1
ATOM 799 C C . PRO A 1 99 ? 14.420 -5.708 -16.167 1.00 89.75 99 PRO A C 1
ATOM 801 O O . PRO A 1 99 ? 14.782 -5.123 -17.189 1.00 89.75 99 PRO A O 1
ATOM 804 N N . CYS A 1 100 ? 15.054 -6.782 -15.702 1.00 90.75 100 CYS A N 1
ATOM 805 C CA . CYS A 1 100 ? 16.106 -7.457 -16.450 1.00 90.75 100 CYS A CA 1
ATOM 806 C C . CYS A 1 100 ? 15.540 -7.993 -17.777 1.00 90.75 100 CYS A C 1
ATOM 808 O O . CYS A 1 100 ? 14.589 -8.775 -17.743 1.00 90.75 100 CYS A O 1
ATOM 810 N N . PRO A 1 101 ? 16.143 -7.695 -18.938 1.00 90.75 101 PRO A N 1
ATOM 811 C CA . PRO A 1 101 ? 15.648 -8.182 -20.230 1.00 90.75 101 PRO A CA 1
ATOM 812 C C . PRO A 1 101 ? 15.658 -9.717 -20.343 1.00 90.75 101 PRO A C 1
ATOM 814 O O . PRO A 1 101 ? 14.859 -10.281 -21.085 1.00 90.75 101 PRO A O 1
ATOM 817 N N . LYS A 1 102 ? 16.518 -10.409 -19.579 1.00 91.00 102 LYS A N 1
ATOM 818 C CA . LYS A 1 102 ? 16.644 -11.875 -19.612 1.00 91.00 102 LYS A CA 1
ATOM 819 C C . LYS A 1 102 ? 15.713 -12.601 -18.637 1.00 91.00 102 LYS A C 1
ATOM 821 O O . LYS A 1 102 ? 15.167 -13.638 -18.987 1.00 91.00 102 LYS A O 1
ATOM 826 N N . CYS A 1 103 ? 15.568 -12.108 -17.404 1.00 92.06 103 CYS A N 1
ATOM 827 C CA . CYS A 1 103 ? 14.832 -12.812 -16.339 1.00 92.06 103 CYS A CA 1
ATOM 828 C C . CYS A 1 103 ? 13.677 -12.012 -15.722 1.00 92.06 103 CYS A C 1
ATOM 830 O O . CYS A 1 103 ? 13.044 -12.499 -14.792 1.00 92.06 103 CYS A O 1
ATOM 832 N N . GLN A 1 104 ? 13.431 -10.787 -16.193 1.00 89.44 104 GLN A N 1
ATOM 833 C CA . GLN A 1 104 ? 12.375 -9.871 -15.741 1.00 89.44 104 GLN A CA 1
ATOM 834 C C . GLN A 1 104 ? 12.435 -9.446 -14.263 1.00 89.44 104 GLN A C 1
ATOM 836 O O . GLN A 1 104 ? 11.589 -8.682 -13.808 1.00 89.44 104 GLN A O 1
ATOM 841 N N . ARG A 1 105 ? 13.464 -9.858 -13.508 1.00 88.00 105 ARG A N 1
ATOM 842 C CA . ARG A 1 105 ? 13.685 -9.388 -12.133 1.00 88.00 105 ARG A CA 1
ATOM 843 C C . ARG A 1 105 ? 13.901 -7.863 -12.126 1.00 88.00 105 ARG A C 1
ATOM 845 O O . ARG A 1 105 ? 14.706 -7.397 -12.937 1.00 88.00 105 ARG A O 1
ATOM 852 N N . PRO A 1 106 ? 13.243 -7.098 -11.235 1.00 87.62 106 PRO A N 1
ATOM 853 C CA . PRO A 1 106 ? 13.471 -5.662 -11.108 1.00 87.62 106 PRO A CA 1
ATOM 854 C C . PRO A 1 106 ? 14.899 -5.381 -10.625 1.00 87.62 106 PRO A C 1
ATOM 856 O O . PRO A 1 106 ? 15.401 -6.043 -9.715 1.00 87.62 106 PRO A O 1
ATOM 859 N N . ILE A 1 107 ? 15.560 -4.417 -11.262 1.00 87.94 107 ILE A N 1
ATOM 860 C CA . ILE A 1 107 ? 16.921 -3.975 -10.949 1.00 87.94 107 ILE A CA 1
ATOM 861 C C . ILE A 1 107 ? 16.881 -2.476 -10.675 1.00 87.94 107 ILE A C 1
ATOM 863 O O . ILE A 1 107 ? 16.408 -1.705 -11.510 1.00 87.94 107 ILE A O 1
ATOM 867 N N . GLU A 1 108 ? 17.368 -2.077 -9.503 1.00 87.44 108 GLU A N 1
ATOM 868 C CA . GLU A 1 108 ? 17.528 -0.678 -9.110 1.00 87.44 108 GLU A CA 1
ATOM 869 C C . GLU A 1 108 ? 18.703 -0.034 -9.857 1.00 87.44 108 GLU A C 1
ATOM 871 O O . GLU A 1 108 ? 19.742 -0.662 -10.086 1.00 87.44 108 GLU A O 1
ATOM 876 N N . LYS A 1 109 ? 18.545 1.234 -10.244 1.00 79.62 109 LYS A N 1
ATOM 877 C CA . LYS A 1 109 ? 19.597 1.978 -10.940 1.00 79.62 109 LYS A CA 1
ATOM 878 C C . LYS A 1 109 ? 20.759 2.292 -9.990 1.00 79.62 109 LYS A C 1
ATOM 880 O O . LYS A 1 109 ? 20.566 2.999 -9.005 1.00 79.62 109 LYS A O 1
ATOM 885 N N . ASN A 1 110 ? 21.988 1.890 -10.325 1.00 73.88 110 ASN A N 1
ATOM 886 C CA . ASN A 1 110 ? 23.164 2.438 -9.636 1.00 73.88 110 ASN A CA 1
ATOM 887 C C . ASN A 1 110 ? 23.381 3.912 -10.052 1.00 73.88 110 ASN A C 1
ATOM 889 O O . ASN A 1 110 ? 23.090 4.304 -11.184 1.00 73.88 110 ASN A O 1
ATOM 893 N N . GLN A 1 111 ? 23.840 4.764 -9.133 1.00 65.19 111 GLN A N 1
ATOM 894 C CA . GLN A 1 111 ? 23.843 6.230 -9.280 1.00 65.19 111 GLN A CA 1
ATOM 895 C C . GLN A 1 111 ? 24.855 6.802 -10.304 1.00 65.19 111 GLN A C 1
ATOM 897 O O . GLN A 1 111 ? 25.386 7.890 -10.104 1.00 65.19 111 GLN A O 1
ATOM 902 N N . GLY A 1 112 ? 25.137 6.122 -11.421 1.00 67.50 112 GLY A N 1
ATOM 903 C CA . GLY A 1 112 ? 25.982 6.718 -12.461 1.00 67.50 112 GLY A CA 1
ATOM 904 C C . GLY A 1 112 ? 26.369 5.847 -13.651 1.00 67.50 112 GLY A C 1
ATOM 905 O O . GLY A 1 112 ? 26.817 6.400 -14.651 1.00 67.50 112 GLY A O 1
ATOM 906 N N . CYS A 1 113 ? 26.192 4.522 -13.606 1.00 78.94 113 CYS A N 1
ATOM 907 C CA . CYS A 1 113 ? 26.631 3.652 -14.696 1.00 78.94 113 CYS A CA 1
ATOM 908 C C . CYS A 1 113 ? 25.456 3.198 -15.568 1.00 78.94 113 CYS A C 1
ATOM 910 O O . CYS A 1 113 ? 24.431 2.739 -15.069 1.00 78.94 113 CYS A O 1
ATOM 912 N N . MET A 1 114 ? 25.605 3.298 -16.892 1.00 84.06 114 MET A N 1
ATOM 913 C CA . MET A 1 114 ? 24.636 2.718 -17.831 1.00 84.06 114 MET A CA 1
ATOM 914 C C . MET A 1 114 ? 24.823 1.207 -17.992 1.00 84.06 114 MET A C 1
ATOM 916 O O . MET A 1 114 ? 23.910 0.544 -18.476 1.00 84.06 114 MET A O 1
ATOM 920 N N . HIS A 1 115 ? 25.967 0.666 -17.570 1.00 88.75 115 HIS A N 1
ATOM 921 C CA . HIS A 1 115 ? 26.215 -0.767 -17.510 1.00 88.75 115 HIS A CA 1
ATOM 922 C C . HIS A 1 115 ? 25.592 -1.360 -16.247 1.00 88.75 115 HIS A C 1
ATOM 924 O O . HIS A 1 115 ? 25.959 -0.993 -15.127 1.00 88.75 115 HIS A O 1
ATOM 930 N N . MET A 1 116 ? 24.658 -2.283 -16.438 1.00 90.69 116 MET A N 1
ATOM 931 C CA . MET A 1 116 ? 23.935 -2.956 -15.369 1.00 90.69 116 MET A CA 1
ATOM 932 C C . MET A 1 116 ? 24.179 -4.451 -15.431 1.00 90.69 116 MET A C 1
ATOM 934 O O . MET A 1 116 ? 24.024 -5.057 -16.486 1.00 90.69 116 MET A O 1
ATOM 938 N N . THR A 1 117 ? 24.468 -5.053 -14.282 1.00 91.44 117 THR A N 1
ATOM 939 C CA . THR A 1 117 ? 24.630 -6.502 -14.148 1.00 91.44 117 THR A CA 1
ATOM 940 C C . THR A 1 117 ? 23.519 -7.047 -13.259 1.00 91.44 117 THR A C 1
ATOM 942 O O . THR A 1 117 ? 23.362 -6.632 -12.111 1.00 91.44 117 THR A O 1
ATOM 945 N N . CYS A 1 118 ? 22.727 -7.984 -13.778 1.00 92.12 118 CYS A N 1
ATOM 946 C CA . CYS A 1 118 ? 21.660 -8.618 -13.009 1.00 92.12 118 CYS A CA 1
ATOM 947 C C . CYS A 1 118 ? 22.230 -9.500 -11.889 1.00 92.12 118 CYS A C 1
ATOM 949 O O . CYS A 1 118 ? 23.211 -10.221 -12.076 1.00 92.12 118 CYS A O 1
ATOM 951 N N . THR A 1 119 ? 21.579 -9.496 -10.725 1.00 90.69 119 THR A N 1
ATOM 952 C CA . THR A 1 119 ? 22.004 -10.296 -9.574 1.00 90.69 119 THR A CA 1
ATOM 953 C C . THR A 1 119 ? 21.933 -11.808 -9.853 1.00 90.69 119 THR A C 1
ATOM 955 O O . THR A 1 119 ? 21.123 -12.266 -10.674 1.00 90.69 119 THR A O 1
ATOM 958 N N . PRO A 1 120 ? 22.774 -12.628 -9.190 1.00 90.62 120 PRO A N 1
ATOM 959 C CA . PRO A 1 120 ? 22.720 -14.082 -9.317 1.00 90.62 120 PRO A CA 1
ATOM 960 C C . PRO A 1 120 ? 21.309 -14.654 -9.068 1.00 90.62 120 PRO A C 1
ATOM 962 O O . PRO A 1 120 ? 20.551 -14.118 -8.250 1.00 90.62 120 PRO A O 1
ATOM 965 N N . PRO A 1 121 ? 20.915 -15.726 -9.780 1.00 92.44 121 PRO A N 1
ATOM 966 C CA . PRO A 1 121 ? 21.733 -16.557 -10.674 1.00 92.44 121 PRO A CA 1
ATOM 967 C C . PRO A 1 121 ? 21.852 -16.043 -12.125 1.00 92.44 121 PRO A C 1
ATOM 969 O O . PRO A 1 121 ? 22.521 -16.679 -12.930 1.00 92.44 121 PRO A O 1
ATOM 972 N N . CYS A 1 122 ? 21.224 -14.917 -12.487 1.00 93.38 122 CYS A N 1
ATOM 973 C CA . CYS A 1 122 ? 21.106 -14.494 -13.888 1.00 93.38 122 CYS A CA 1
ATOM 974 C C . CYS A 1 122 ? 22.405 -13.922 -14.481 1.00 93.38 122 CYS A C 1
ATOM 976 O O . CYS A 1 122 ? 22.775 -14.311 -15.589 1.00 93.38 122 CYS A O 1
ATOM 978 N N . LYS A 1 123 ? 23.076 -13.006 -13.761 1.00 92.38 123 LYS A N 1
ATOM 979 C CA . LYS A 1 123 ? 24.351 -12.366 -14.159 1.00 92.38 123 LYS A CA 1
ATOM 980 C C . LYS A 1 123 ? 24.362 -11.720 -15.556 1.00 92.38 123 LYS A C 1
ATOM 982 O O . LYS A 1 123 ? 25.423 -11.519 -16.128 1.00 92.38 123 LYS A O 1
ATOM 987 N N . PHE A 1 124 ? 23.194 -11.413 -16.125 1.00 92.94 124 PHE A N 1
ATOM 988 C CA . PHE A 1 124 ? 23.107 -10.786 -17.442 1.00 92.94 124 PHE A CA 1
ATOM 989 C C . PHE A 1 124 ? 23.526 -9.318 -17.382 1.00 92.94 124 PHE A C 1
ATOM 991 O O . PHE A 1 124 ? 23.047 -8.581 -16.520 1.00 92.94 124 PHE A O 1
ATOM 998 N N . GLU A 1 125 ? 24.381 -8.912 -18.312 1.00 92.31 125 GLU A N 1
ATOM 999 C CA . GLU A 1 125 ? 24.897 -7.554 -18.446 1.00 92.31 125 GLU A CA 1
ATOM 1000 C C . GLU A 1 125 ? 24.161 -6.813 -19.563 1.00 92.31 125 GLU A C 1
ATOM 1002 O O . GLU A 1 125 ? 24.050 -7.309 -20.688 1.00 92.31 125 GLU A O 1
ATOM 1007 N N . PHE A 1 126 ? 23.631 -5.631 -19.261 1.00 90.94 126 PHE A N 1
ATOM 1008 C CA . PHE A 1 126 ? 22.803 -4.869 -20.192 1.00 90.94 126 PHE A CA 1
ATOM 1009 C C . PHE A 1 126 ? 22.945 -3.358 -20.010 1.00 90.94 126 PHE A C 1
ATOM 1011 O O . PHE A 1 126 ? 23.416 -2.869 -18.982 1.00 90.94 126 PHE A O 1
ATOM 1018 N N . CYS A 1 127 ? 22.519 -2.608 -21.025 1.00 89.19 127 CYS A N 1
ATOM 1019 C CA . CYS A 1 127 ? 22.451 -1.152 -20.972 1.00 89.19 127 CYS A CA 1
ATOM 1020 C C . CYS A 1 127 ? 21.150 -0.684 -20.306 1.00 89.19 127 CYS A C 1
ATOM 1022 O O . CYS A 1 127 ? 20.055 -1.045 -20.736 1.00 89.19 127 CYS A O 1
ATOM 1024 N N . TRP A 1 128 ? 21.247 0.190 -19.305 1.00 87.75 128 TRP A N 1
ATOM 1025 C CA . TRP A 1 128 ? 20.095 0.748 -18.590 1.00 87.75 128 TRP A CA 1
ATOM 1026 C C . TRP A 1 128 ? 19.125 1.531 -19.489 1.00 87.75 128 TRP A C 1
ATOM 1028 O O . TRP A 1 128 ? 17.929 1.606 -19.195 1.00 87.75 128 TRP A O 1
ATOM 1038 N N . LEU A 1 129 ? 19.618 2.141 -20.571 1.00 85.69 129 LEU A N 1
ATOM 1039 C CA . LEU A 1 129 ? 18.804 2.965 -21.466 1.00 85.69 129 LEU A CA 1
ATOM 1040 C C . LEU A 1 129 ? 17.927 2.097 -22.371 1.00 85.69 129 LEU A C 1
ATOM 1042 O O . LEU A 1 129 ? 16.704 2.158 -22.272 1.00 85.69 129 LEU A O 1
ATOM 1046 N N . CYS A 1 130 ? 18.551 1.259 -23.201 1.00 85.19 130 CYS A N 1
ATOM 1047 C CA . CYS A 1 130 ? 17.864 0.468 -24.226 1.00 85.19 130 CYS A CA 1
ATOM 1048 C C . CYS A 1 130 ? 17.498 -0.959 -23.795 1.00 85.19 130 CYS A C 1
ATOM 1050 O O . CYS A 1 130 ? 16.879 -1.674 -24.574 1.00 85.19 130 CYS A O 1
ATOM 1052 N N . LEU A 1 131 ? 17.915 -1.404 -22.603 1.00 88.19 131 LEU A N 1
ATOM 1053 C CA . LEU A 1 131 ? 17.745 -2.782 -22.115 1.00 88.19 131 LEU A CA 1
ATOM 1054 C C . LEU A 1 131 ? 18.368 -3.861 -23.026 1.00 88.19 131 LEU A C 1
ATOM 1056 O O . LEU A 1 131 ? 18.050 -5.041 -22.903 1.00 88.19 131 LEU A O 1
ATOM 1060 N N . GLY A 1 132 ? 19.274 -3.471 -23.926 1.00 87.06 132 GLY A N 1
ATOM 1061 C CA . GLY A 1 132 ? 20.015 -4.374 -24.805 1.00 87.06 132 GLY A CA 1
ATOM 1062 C C . GLY A 1 132 ? 21.240 -4.991 -24.127 1.00 87.06 132 GLY A C 1
ATOM 1063 O O . GLY A 1 132 ? 21.747 -4.454 -23.142 1.00 87.06 132 GLY A O 1
ATOM 1064 N N . SER A 1 133 ? 21.725 -6.107 -24.678 1.00 88.75 133 SER A N 1
ATOM 1065 C CA . SER A 1 133 ? 22.944 -6.796 -24.225 1.00 88.75 133 SER A CA 1
ATOM 1066 C C . SER A 1 133 ? 24.147 -5.851 -24.190 1.00 88.75 133 SER A C 1
ATOM 1068 O O . SER A 1 133 ? 24.417 -5.160 -25.174 1.00 88.75 133 SER A O 1
ATOM 1070 N N . TRP A 1 134 ? 24.897 -5.843 -23.085 1.00 87.81 134 TRP A N 1
ATOM 1071 C CA . TRP A 1 134 ? 26.088 -4.996 -22.959 1.00 87.81 134 TRP A CA 1
ATOM 1072 C C . TRP A 1 134 ? 27.230 -5.432 -23.885 1.00 87.81 134 TRP A C 1
ATOM 1074 O O . TRP A 1 134 ? 28.034 -4.612 -24.302 1.00 87.81 134 TRP A O 1
ATOM 1084 N N . ILE A 1 135 ? 27.269 -6.703 -24.290 1.00 84.50 135 ILE A N 1
ATOM 1085 C CA . ILE A 1 135 ? 28.291 -7.216 -25.219 1.00 84.50 135 ILE A CA 1
ATOM 1086 C C . ILE A 1 135 ? 28.193 -6.526 -26.592 1.00 84.50 135 ILE A C 1
ATOM 1088 O O . ILE A 1 135 ? 29.195 -6.343 -27.275 1.00 84.50 135 ILE A O 1
ATOM 1092 N N . GLU A 1 136 ? 26.988 -6.111 -26.995 1.00 79.50 136 GLU A N 1
ATOM 1093 C CA . GLU A 1 136 ? 26.769 -5.354 -28.234 1.00 79.50 136 GLU A CA 1
ATOM 1094 C C . GLU A 1 136 ? 27.098 -3.859 -28.087 1.00 79.50 136 GLU A C 1
ATOM 1096 O O . GLU A 1 136 ? 27.095 -3.129 -29.083 1.00 79.50 136 GLU A O 1
ATOM 1101 N N . HIS A 1 137 ? 27.357 -3.393 -26.861 1.00 77.81 137 HIS A N 1
ATOM 1102 C CA . HIS A 1 137 ? 27.662 -2.002 -26.567 1.00 77.81 137 HIS A CA 1
ATOM 1103 C C . HIS A 1 137 ? 29.159 -1.711 -26.712 1.00 77.81 137 HIS A C 1
ATOM 1105 O O . HIS A 1 137 ? 30.010 -2.296 -26.050 1.00 77.81 137 HIS A O 1
ATOM 1111 N N . GLY A 1 138 ? 29.473 -0.753 -27.582 1.00 73.19 138 GLY A N 1
ATOM 1112 C CA . GLY A 1 138 ? 30.828 -0.279 -27.866 1.00 73.19 138 GLY A CA 1
ATOM 1113 C C . GLY A 1 138 ? 30.786 1.002 -28.701 1.00 73.19 138 GLY A C 1
ATOM 1114 O O . GLY A 1 138 ? 29.799 1.743 -28.664 1.00 73.19 138 GLY A O 1
ATOM 1115 N N . GLU A 1 139 ? 31.811 1.266 -29.515 1.00 68.75 139 GLU A N 1
ATOM 1116 C CA . GLU A 1 139 ? 31.849 2.450 -30.398 1.00 68.75 139 GLU A CA 1
ATOM 1117 C C . GLU A 1 139 ? 30.647 2.516 -31.356 1.00 68.75 139 GLU A C 1
ATOM 1119 O O . GLU A 1 139 ? 30.068 3.580 -31.571 1.00 68.75 139 GLU A O 1
ATOM 1124 N N . ARG A 1 140 ? 30.188 1.358 -31.851 1.00 67.94 140 ARG A N 1
ATOM 1125 C CA . ARG A 1 140 ? 29.066 1.236 -32.804 1.00 67.94 140 ARG A CA 1
ATOM 1126 C C . ARG A 1 140 ? 27.727 1.744 -32.262 1.00 67.94 140 ARG A C 1
ATOM 1128 O O . ARG A 1 140 ? 26.833 2.061 -33.041 1.00 67.94 140 ARG A O 1
ATOM 1135 N N . THR A 1 141 ? 27.574 1.811 -30.943 1.00 66.69 141 THR A N 1
ATOM 1136 C CA . THR A 1 141 ? 26.341 2.234 -30.267 1.00 66.69 141 THR A CA 1
ATOM 1137 C C . THR A 1 141 ? 26.450 3.616 -29.628 1.00 66.69 141 THR A C 1
ATOM 1139 O O . THR A 1 141 ? 25.530 3.991 -28.912 1.00 66.69 141 THR A O 1
ATOM 1142 N N . GLY A 1 142 ? 27.520 4.379 -29.876 1.00 66.88 142 GLY A N 1
ATOM 1143 C CA . GLY A 1 142 ? 27.732 5.701 -29.264 1.00 66.88 142 GLY A CA 1
ATOM 1144 C C . GLY A 1 142 ? 28.666 5.704 -28.047 1.00 66.88 142 GLY A C 1
ATOM 1145 O O . GLY A 1 142 ? 28.746 6.710 -27.348 1.00 66.88 142 GLY A O 1
ATOM 1146 N N . GLY A 1 143 ? 29.398 4.610 -27.804 1.00 71.00 143 GLY A N 1
ATOM 1147 C CA . GLY A 1 143 ? 30.386 4.493 -26.728 1.00 71.00 143 GLY A CA 1
ATOM 1148 C C . GLY A 1 143 ? 29.828 3.949 -25.407 1.00 71.00 143 GLY A C 1
ATOM 1149 O O . GLY A 1 143 ? 28.717 3.430 -25.341 1.00 71.00 143 GLY A O 1
ATOM 1150 N N . PHE A 1 144 ? 30.632 4.047 -24.342 1.00 64.38 144 PHE A N 1
ATOM 1151 C CA . PHE A 1 144 ? 30.317 3.492 -23.014 1.00 64.38 144 PHE A CA 1
ATOM 1152 C C . PHE A 1 144 ? 29.373 4.370 -22.176 1.00 64.38 144 PHE A C 1
ATOM 1154 O O . PHE A 1 144 ? 28.769 3.889 -21.217 1.00 64.38 144 PHE A O 1
ATOM 1161 N N . TYR A 1 145 ? 29.236 5.649 -22.541 1.00 66.44 145 TYR A N 1
ATOM 1162 C CA . TYR A 1 145 ? 28.452 6.645 -21.800 1.00 66.44 145 TYR A CA 1
ATOM 1163 C C . TYR A 1 145 ? 27.171 7.091 -22.522 1.00 66.44 145 TYR A C 1
ATOM 1165 O O . TYR A 1 145 ? 26.325 7.729 -21.901 1.00 66.44 145 TYR A O 1
ATOM 1173 N N . ALA A 1 146 ? 26.997 6.743 -23.802 1.00 68.81 146 ALA A N 1
ATOM 1174 C CA . ALA A 1 146 ? 25.834 7.116 -24.607 1.00 68.81 146 ALA A CA 1
ATOM 1175 C C . ALA A 1 146 ? 25.319 5.929 -25.440 1.00 68.81 146 ALA A C 1
ATOM 1177 O O . ALA A 1 146 ? 26.066 5.010 -25.768 1.00 68.81 146 ALA A O 1
ATOM 1178 N N . CYS A 1 147 ? 24.021 5.934 -25.765 1.00 80.75 147 CYS A N 1
ATOM 1179 C CA . CYS A 1 147 ? 23.362 4.860 -26.511 1.00 80.75 147 CYS A CA 1
ATOM 1180 C C . CYS A 1 147 ? 22.571 5.419 -27.703 1.00 80.75 147 CYS A C 1
ATOM 1182 O O . CYS A 1 147 ? 21.414 5.807 -27.573 1.00 80.75 147 CYS A O 1
ATOM 1184 N N . ASN A 1 148 ? 23.163 5.387 -28.895 1.00 81.12 148 ASN A N 1
ATOM 1185 C CA . ASN A 1 148 ? 22.534 5.824 -30.145 1.00 81.12 148 ASN A CA 1
ATOM 1186 C C . ASN A 1 148 ? 21.289 4.992 -30.490 1.00 81.12 148 ASN A C 1
ATOM 1188 O O . ASN A 1 148 ? 20.319 5.523 -31.018 1.00 81.12 148 ASN A O 1
ATOM 1192 N N . ARG A 1 149 ? 21.283 3.693 -30.146 1.00 79.81 149 ARG A N 1
ATOM 1193 C CA . ARG A 1 149 ? 20.111 2.814 -30.320 1.00 79.81 149 ARG A CA 1
ATOM 1194 C C . ARG A 1 149 ? 18.924 3.302 -29.481 1.00 79.81 149 ARG A C 1
ATOM 1196 O O . ARG A 1 149 ? 17.791 3.245 -29.944 1.00 79.81 149 ARG A O 1
ATOM 1203 N N . TYR A 1 150 ? 19.187 3.792 -28.268 1.00 79.44 150 TYR A N 1
ATOM 1204 C CA . TYR A 1 150 ? 18.171 4.410 -27.422 1.00 79.44 150 TYR A CA 1
ATOM 1205 C C . TYR A 1 150 ? 17.687 5.731 -28.015 1.00 79.44 150 TYR A C 1
ATOM 1207 O O . TYR A 1 150 ? 16.485 5.921 -28.131 1.00 79.44 150 TYR A O 1
ATOM 1215 N N . GLU A 1 151 ? 18.600 6.606 -28.443 1.00 81.19 151 GLU A N 1
ATOM 1216 C CA . GLU A 1 151 ? 18.241 7.902 -29.036 1.00 81.19 151 GLU A CA 1
ATOM 1217 C C . GLU A 1 151 ? 17.360 7.756 -30.286 1.00 81.19 151 GLU A C 1
ATOM 1219 O O . GLU A 1 151 ? 16.367 8.470 -30.426 1.00 81.19 151 GLU A O 1
ATOM 1224 N N . SER A 1 152 ? 17.669 6.806 -31.175 1.00 80.25 152 SER A N 1
ATOM 1225 C CA . SER A 1 152 ? 16.833 6.519 -32.349 1.00 80.25 152 SER A CA 1
ATOM 1226 C C . SER A 1 152 ? 15.452 5.995 -31.955 1.00 80.25 152 SER A C 1
ATOM 1228 O O . SER A 1 152 ? 14.443 6.558 -32.365 1.00 80.25 152 SER A O 1
ATOM 1230 N N . ALA A 1 153 ? 15.391 4.981 -31.089 1.00 79.12 153 ALA A N 1
ATOM 1231 C CA . ALA A 1 153 ? 14.123 4.396 -30.655 1.00 79.12 153 ALA A CA 1
ATOM 1232 C C . ALA A 1 153 ? 13.271 5.360 -29.802 1.00 79.12 153 ALA A C 1
ATOM 1234 O O . ALA A 1 153 ? 12.044 5.273 -29.798 1.00 79.12 153 ALA A O 1
ATOM 1235 N N . LYS A 1 154 ? 13.905 6.311 -29.104 1.00 79.25 154 LYS A N 1
ATOM 1236 C CA . LYS A 1 154 ? 13.230 7.414 -28.412 1.00 79.25 154 LYS A CA 1
ATOM 1237 C C . LYS A 1 154 ? 12.602 8.393 -29.405 1.00 79.25 154 LYS A C 1
ATOM 1239 O O . LYS A 1 154 ? 11.462 8.789 -29.211 1.00 79.25 154 LYS A O 1
ATOM 1244 N N . LYS A 1 155 ? 13.299 8.751 -30.489 1.00 80.19 155 LYS A N 1
ATOM 1245 C CA . LYS A 1 155 ? 12.725 9.587 -31.566 1.00 80.19 155 LYS A CA 1
ATOM 1246 C C . LYS A 1 155 ? 11.564 8.902 -32.288 1.00 80.19 155 LYS A C 1
ATOM 1248 O O . LYS A 1 155 ? 10.659 9.581 -32.755 1.00 80.19 155 LYS A O 1
ATOM 1253 N N . GLU A 1 156 ? 11.590 7.576 -32.358 1.00 82.94 156 GLU A N 1
ATOM 1254 C CA . GLU A 1 156 ? 10.512 6.746 -32.908 1.00 82.94 156 GLU A CA 1
ATOM 1255 C C . GLU A 1 156 ? 9.356 6.510 -31.913 1.00 82.94 156 GLU A C 1
ATOM 1257 O O . GLU A 1 156 ? 8.369 5.870 -32.267 1.00 82.94 156 GLU A O 1
ATOM 1262 N N . GLY A 1 157 ? 9.450 7.018 -30.675 1.00 79.00 157 GLY A N 1
ATOM 1263 C CA . GLY A 1 157 ? 8.385 6.948 -29.667 1.00 79.00 157 GLY A CA 1
ATOM 1264 C C . GLY A 1 157 ? 8.204 5.580 -28.998 1.00 79.00 157 GLY A C 1
ATOM 1265 O O . GLY A 1 157 ? 7.234 5.367 -28.273 1.00 79.00 157 GLY A O 1
ATOM 1266 N N . VAL A 1 158 ? 9.135 4.638 -29.189 1.00 78.25 158 VAL A N 1
ATOM 1267 C CA . VAL A 1 158 ? 9.024 3.248 -28.693 1.00 78.25 158 VAL A CA 1
ATOM 1268 C C . VAL A 1 158 ? 8.940 3.176 -27.161 1.00 78.25 158 VAL A C 1
ATOM 1270 O O . VAL A 1 158 ? 8.340 2.255 -26.605 1.00 78.25 158 VAL A O 1
ATOM 1273 N N . TYR A 1 159 ? 9.531 4.147 -26.459 1.00 74.50 159 TYR A N 1
ATOM 1274 C CA . TYR A 1 159 ? 9.647 4.142 -24.997 1.00 74.50 159 TYR A CA 1
ATOM 1275 C C . TYR A 1 159 ? 8.690 5.095 -24.275 1.00 74.50 159 TYR A C 1
ATOM 1277 O O . TYR A 1 159 ? 8.614 5.031 -23.043 1.00 74.50 159 TYR A O 1
ATOM 1285 N N . ASP A 1 160 ? 7.941 5.926 -25.001 1.00 79.19 160 ASP A N 1
ATOM 1286 C CA . ASP A 1 160 ? 7.198 7.053 -24.430 1.00 79.19 160 ASP A CA 1
ATOM 1287 C C . ASP A 1 160 ? 6.144 6.606 -23.413 1.00 79.19 160 ASP A C 1
ATOM 1289 O O . ASP A 1 160 ? 6.053 7.169 -22.323 1.00 79.19 160 ASP A O 1
ATOM 1293 N N . GLU A 1 161 ? 5.385 5.543 -23.699 1.00 80.12 161 GLU A N 1
ATOM 1294 C CA . GLU A 1 161 ? 4.353 5.072 -22.769 1.00 80.12 161 GLU A CA 1
ATOM 1295 C C . GLU A 1 161 ? 4.959 4.489 -21.481 1.00 80.12 161 GLU A C 1
ATOM 1297 O O . GLU A 1 161 ? 4.480 4.756 -20.373 1.00 80.12 161 GLU A O 1
ATOM 1302 N N . ALA A 1 162 ? 6.032 3.704 -21.613 1.00 79.19 162 ALA A N 1
ATOM 1303 C CA . ALA A 1 162 ? 6.701 3.064 -20.485 1.00 79.19 162 ALA A CA 1
ATOM 1304 C C . ALA A 1 162 ? 7.444 4.087 -19.614 1.00 79.19 162 ALA A C 1
ATOM 1306 O O . ALA A 1 162 ? 7.434 3.975 -18.387 1.00 79.19 162 ALA A O 1
ATOM 1307 N N . GLU A 1 163 ? 8.078 5.088 -20.226 1.00 80.81 163 GLU A N 1
ATOM 1308 C CA . GLU A 1 163 ? 8.734 6.186 -19.517 1.00 80.81 163 GLU A CA 1
ATOM 1309 C C . GLU A 1 163 ? 7.711 7.111 -18.856 1.00 80.81 163 GLU A C 1
ATOM 1311 O O . GLU A 1 163 ? 7.834 7.381 -17.663 1.00 80.81 163 GLU A O 1
ATOM 1316 N N . ALA A 1 164 ? 6.621 7.457 -19.546 1.00 82.44 164 ALA A N 1
ATOM 1317 C CA . ALA A 1 164 ? 5.523 8.218 -18.957 1.00 82.44 164 ALA A CA 1
ATOM 1318 C C . ALA A 1 164 ? 4.860 7.474 -17.786 1.00 82.44 164 ALA A C 1
ATOM 1320 O O . ALA A 1 164 ? 4.452 8.097 -16.806 1.00 82.44 164 ALA A O 1
ATOM 1321 N N . ARG A 1 165 ? 4.754 6.139 -17.844 1.00 82.56 165 ARG A N 1
ATOM 1322 C CA . ARG A 1 165 ? 4.246 5.327 -16.726 1.00 82.56 165 ARG A CA 1
ATOM 1323 C C . ARG A 1 165 ? 5.165 5.407 -15.505 1.00 82.56 165 ARG A C 1
ATOM 1325 O O . ARG A 1 165 ? 4.659 5.579 -14.398 1.00 82.56 165 ARG A O 1
ATOM 1332 N N . ARG A 1 166 ? 6.484 5.319 -15.702 1.00 80.00 166 ARG A N 1
ATOM 1333 C CA . ARG A 1 166 ? 7.473 5.463 -14.620 1.00 80.00 166 ARG A CA 1
ATOM 1334 C C . ARG A 1 166 ? 7.478 6.874 -14.038 1.00 80.00 166 ARG A C 1
ATOM 1336 O O . ARG A 1 166 ? 7.469 7.015 -12.821 1.00 80.00 166 ARG A O 1
ATOM 1343 N N . GLU A 1 167 ? 7.396 7.901 -14.880 1.00 81.19 167 GLU A N 1
ATOM 1344 C CA . GLU A 1 167 ? 7.349 9.292 -14.417 1.00 81.19 167 GLU A CA 1
ATOM 1345 C C . GLU A 1 167 ? 6.071 9.576 -13.616 1.00 81.19 167 GLU A C 1
ATOM 1347 O O . GLU A 1 167 ? 6.120 10.179 -12.545 1.00 81.19 167 GLU A O 1
ATOM 1352 N N . ARG A 1 168 ? 4.917 9.049 -14.055 1.00 80.19 168 ARG A N 1
ATOM 1353 C CA . ARG A 1 168 ? 3.673 9.106 -13.267 1.00 80.19 168 ARG A CA 1
ATOM 1354 C C . ARG A 1 168 ? 3.809 8.400 -11.916 1.00 80.19 168 ARG A C 1
ATOM 1356 O O . ARG A 1 168 ? 3.311 8.926 -10.922 1.00 80.19 168 ARG A O 1
ATOM 1363 N N . ALA A 1 169 ? 4.465 7.239 -11.868 1.00 78.88 169 ALA A N 1
ATOM 1364 C CA . ALA A 1 169 ? 4.715 6.522 -10.617 1.00 78.88 169 ALA A CA 1
ATOM 1365 C C . ALA A 1 169 ? 5.617 7.338 -9.677 1.00 78.88 169 ALA A C 1
ATOM 1367 O O . ALA A 1 169 ? 5.289 7.494 -8.501 1.00 78.88 169 ALA A O 1
ATOM 1368 N N . LYS A 1 170 ? 6.685 7.942 -10.209 1.00 78.50 170 LYS A N 1
ATOM 1369 C CA . LYS A 1 170 ? 7.594 8.816 -9.461 1.00 78.50 170 LYS A CA 1
ATOM 1370 C C . LYS A 1 170 ? 6.876 10.043 -8.896 1.00 78.50 170 LYS A C 1
ATOM 1372 O O . LYS A 1 170 ? 6.932 10.273 -7.693 1.00 78.50 170 LYS A O 1
ATOM 1377 N N . HIS A 1 171 ? 6.114 10.764 -9.717 1.00 76.31 171 HIS A N 1
ATOM 1378 C CA . HIS A 1 171 ? 5.313 11.898 -9.250 1.00 76.31 171 HIS A CA 1
ATOM 1379 C C . HIS A 1 171 ? 4.238 11.498 -8.232 1.00 76.31 171 HIS A C 1
ATOM 1381 O O . HIS A 1 171 ? 3.948 12.260 -7.308 1.00 76.31 171 HIS A O 1
ATOM 1387 N N . SER A 1 172 ? 3.629 10.316 -8.381 1.00 74.81 172 SER A N 1
ATOM 1388 C CA . SER A 1 172 ? 2.686 9.790 -7.388 1.00 74.81 172 SER A CA 1
ATOM 1389 C C . SER A 1 172 ? 3.378 9.533 -6.047 1.00 74.81 172 SER A C 1
ATOM 1391 O O . SER A 1 172 ? 2.819 9.898 -5.013 1.00 74.81 172 SER A O 1
ATOM 1393 N N . LEU A 1 173 ? 4.585 8.958 -6.066 1.00 75.12 173 LEU A N 1
ATOM 1394 C CA . LEU A 1 173 ? 5.385 8.685 -4.872 1.00 75.12 173 LEU A CA 1
ATOM 1395 C C . LEU A 1 173 ? 5.863 9.979 -4.196 1.00 75.12 173 LEU A C 1
ATOM 1397 O O . LEU A 1 173 ? 5.690 10.134 -2.993 1.00 75.12 173 LEU A O 1
ATOM 1401 N N . GLU A 1 174 ? 6.396 10.942 -4.952 1.00 75.25 174 GLU A N 1
ATOM 1402 C CA . GLU A 1 174 ? 6.813 12.254 -4.425 1.00 75.25 174 GLU A CA 1
ATOM 1403 C C . GLU A 1 174 ? 5.644 12.988 -3.759 1.00 75.25 174 GLU A C 1
ATOM 1405 O O . GLU A 1 174 ? 5.766 13.514 -2.650 1.00 75.25 174 GLU A O 1
ATOM 1410 N N . ARG A 1 175 ? 4.479 12.979 -4.418 1.00 73.44 175 ARG A N 1
ATOM 1411 C CA . ARG A 1 175 ? 3.253 13.552 -3.863 1.00 73.44 175 ARG A CA 1
ATOM 1412 C C . ARG A 1 175 ? 2.846 12.833 -2.580 1.00 73.44 175 ARG A C 1
ATOM 1414 O O . ARG A 1 175 ? 2.488 13.498 -1.614 1.00 73.44 175 ARG A O 1
ATOM 1421 N N . TYR A 1 176 ? 2.887 11.503 -2.566 1.00 71.06 176 TYR A N 1
ATOM 1422 C CA . TYR A 1 176 ? 2.581 10.713 -1.376 1.00 71.06 176 TYR A CA 1
ATOM 1423 C C . TYR A 1 176 ? 3.513 11.063 -0.209 1.00 71.06 176 TYR A C 1
ATOM 1425 O O . TYR A 1 176 ? 3.022 11.448 0.851 1.00 71.06 176 TYR A O 1
ATOM 1433 N N . MET A 1 177 ? 4.831 11.038 -0.430 1.00 73.19 177 MET A N 1
ATOM 1434 C CA . MET A 1 177 ? 5.843 11.385 0.573 1.00 73.19 177 MET A CA 1
ATOM 1435 C C . MET A 1 177 ? 5.604 12.778 1.164 1.00 73.19 177 MET A C 1
ATOM 1437 O O . MET A 1 177 ? 5.571 12.933 2.384 1.00 73.19 177 MET A O 1
ATOM 1441 N N . HIS A 1 178 ? 5.326 13.774 0.316 1.00 72.62 178 HIS A N 1
ATOM 1442 C CA . HIS A 1 178 ? 5.046 15.143 0.752 1.00 72.62 178 HIS A CA 1
ATOM 1443 C C . HIS A 1 178 ? 3.892 15.240 1.765 1.00 72.62 178 HIS A C 1
ATOM 1445 O O . HIS A 1 178 ? 3.977 16.002 2.736 1.00 72.62 178 HIS A O 1
ATOM 1451 N N . TYR A 1 179 ? 2.800 14.504 1.529 1.00 64.12 179 TYR A N 1
ATOM 1452 C CA . TYR A 1 179 ? 1.631 14.512 2.413 1.00 64.12 179 TYR A CA 1
ATOM 1453 C C . TYR A 1 179 ? 1.813 13.599 3.627 1.00 64.12 179 TYR A C 1
ATOM 1455 O O . TYR A 1 179 ? 1.409 13.976 4.728 1.00 64.12 179 TYR A O 1
ATOM 1463 N N . TYR A 1 180 ? 2.449 12.440 3.455 1.00 67.25 180 TYR A N 1
ATOM 1464 C CA . TYR A 1 180 ? 2.704 11.496 4.539 1.00 67.25 180 TYR A CA 1
ATOM 1465 C C . TYR A 1 180 ? 3.635 12.084 5.606 1.00 67.25 180 TYR A C 1
ATOM 1467 O O . TYR A 1 180 ? 3.318 12.013 6.790 1.00 67.25 180 TYR A O 1
ATOM 1475 N N . GLU A 1 181 ? 4.734 12.737 5.216 1.00 69.25 181 GLU A N 1
ATOM 1476 C CA . GLU A 1 181 ? 5.665 13.374 6.163 1.00 69.25 181 GLU A CA 1
ATOM 1477 C C . GLU A 1 181 ? 4.971 14.438 7.024 1.00 69.25 181 GLU A C 1
ATOM 1479 O O . GLU A 1 181 ? 5.174 14.510 8.239 1.00 69.25 181 GLU A O 1
ATOM 1484 N N . ARG A 1 182 ? 4.096 15.238 6.406 1.00 70.00 182 ARG A N 1
ATOM 1485 C CA . ARG A 1 182 ? 3.280 16.243 7.102 1.00 70.00 182 ARG A CA 1
ATOM 1486 C C . ARG A 1 182 ? 2.278 15.601 8.053 1.00 70.00 182 ARG A C 1
ATOM 1488 O O . ARG A 1 182 ? 2.139 16.059 9.186 1.00 70.00 182 ARG A O 1
ATOM 1495 N N . TRP A 1 183 ? 1.606 14.539 7.612 1.00 64.69 183 TRP A N 1
ATOM 1496 C CA . TRP A 1 183 ? 0.683 13.774 8.447 1.00 64.69 183 TRP A CA 1
ATOM 1497 C C . TRP A 1 183 ? 1.396 13.159 9.662 1.00 64.69 183 TRP A C 1
ATOM 1499 O O . TRP A 1 183 ? 0.968 13.384 10.793 1.00 64.69 183 TRP A O 1
ATOM 1509 N N . ALA A 1 184 ? 2.527 12.480 9.459 1.00 65.50 184 ALA A N 1
ATOM 1510 C CA . ALA A 1 184 ? 3.306 11.845 10.525 1.00 65.50 184 ALA A CA 1
ATOM 1511 C C . ALA A 1 184 ? 3.870 12.871 11.528 1.00 65.50 184 ALA A C 1
ATOM 1513 O O . ALA A 1 184 ? 3.849 12.656 12.748 1.00 65.50 184 ALA A O 1
ATOM 1514 N N . SER A 1 185 ? 4.327 14.026 11.029 1.00 64.25 185 SER A N 1
ATOM 1515 C CA . SER A 1 185 ? 4.745 15.151 11.870 1.00 64.25 185 SER A CA 1
ATOM 1516 C C . SER A 1 185 ? 3.586 15.644 12.745 1.00 64.25 185 SER A C 1
ATOM 1518 O O . SER A 1 185 ? 3.714 15.715 13.970 1.00 64.25 185 SER A O 1
ATOM 1520 N N . ASN A 1 186 ? 2.417 15.877 12.144 1.00 64.38 186 ASN A N 1
ATOM 1521 C CA . ASN A 1 186 ? 1.221 16.322 12.856 1.00 64.38 186 ASN A CA 1
ATOM 1522 C C . ASN A 1 186 ? 0.714 15.289 13.878 1.00 64.38 186 ASN A C 1
ATOM 1524 O O . ASN A 1 186 ? 0.307 15.676 14.973 1.00 64.38 186 ASN A O 1
ATOM 1528 N N . GLN A 1 187 ? 0.787 13.989 13.579 1.00 61.94 187 GLN A N 1
ATOM 1529 C CA . GLN A 1 187 ? 0.408 12.925 14.516 1.00 61.94 187 GLN A CA 1
ATOM 1530 C C . GLN A 1 187 ? 1.312 12.917 15.761 1.00 61.94 187 GLN A C 1
ATOM 1532 O O . GLN A 1 187 ? 0.825 12.828 16.891 1.00 61.94 187 GLN A O 1
ATOM 1537 N N . THR A 1 188 ? 2.623 13.097 15.569 1.00 62.75 188 THR A N 1
ATOM 1538 C CA . THR A 1 188 ? 3.600 13.210 16.668 1.00 62.75 188 THR A CA 1
ATOM 1539 C C . THR A 1 188 ? 3.299 14.418 17.554 1.00 62.75 188 THR A C 1
ATOM 1541 O O . THR A 1 188 ? 3.338 14.331 18.784 1.00 62.75 188 THR A O 1
ATOM 1544 N N . VAL A 1 189 ? 2.967 15.551 16.933 1.00 60.59 189 VAL A N 1
ATOM 1545 C CA . VAL A 1 189 ? 2.592 16.779 17.640 1.00 60.59 189 VAL A CA 1
ATOM 1546 C C . VAL A 1 189 ? 1.292 16.566 18.431 1.00 60.59 189 VAL A C 1
ATOM 1548 O O . VAL A 1 189 ? 1.252 16.889 19.618 1.00 60.59 189 VAL A O 1
ATOM 1551 N N . CYS A 1 190 ? 0.271 15.938 17.838 1.00 58.94 190 CYS A N 1
ATOM 1552 C CA . CYS A 1 190 ? -0.970 15.560 18.525 1.00 58.94 190 CYS A CA 1
ATOM 1553 C C . CYS A 1 190 ? -0.728 14.665 19.748 1.00 58.94 190 CYS A C 1
ATOM 1555 O O . CYS A 1 190 ? -1.252 14.954 20.824 1.00 58.94 190 CYS A O 1
ATOM 1557 N N . SER A 1 191 ? 0.083 13.612 19.612 1.00 59.66 191 SER A N 1
ATOM 1558 C CA . SER A 1 191 ? 0.400 12.702 20.721 1.00 59.66 191 SER A CA 1
ATOM 1559 C C . SER A 1 191 ? 1.062 13.432 21.896 1.00 59.66 191 SER A C 1
ATOM 1561 O O . SER A 1 191 ? 0.678 13.224 23.050 1.00 59.66 191 SER A O 1
ATOM 1563 N N . ARG A 1 192 ? 1.993 14.352 21.610 1.00 61.28 192 ARG A N 1
ATOM 1564 C CA . ARG A 1 192 ? 2.630 15.194 22.634 1.00 61.28 192 ARG A CA 1
ATOM 1565 C C . ARG A 1 192 ? 1.612 16.092 23.330 1.00 61.28 192 ARG A C 1
ATOM 1567 O O . ARG A 1 192 ? 1.599 16.136 24.557 1.00 61.28 192 ARG A O 1
ATOM 1574 N N . TYR A 1 193 ? 0.723 16.750 22.585 1.00 56.75 193 TYR A N 1
ATOM 1575 C CA . TYR A 1 193 ? -0.320 17.583 23.189 1.00 56.75 193 TYR A CA 1
ATOM 1576 C C . TYR A 1 193 ? -1.261 16.773 24.086 1.00 56.75 193 TYR A C 1
ATOM 1578 O O . TYR A 1 193 ? -1.501 17.192 25.214 1.00 56.75 193 TYR A O 1
ATOM 1586 N N . LEU A 1 194 ? -1.722 15.594 23.652 1.00 55.88 194 LEU A N 1
ATOM 1587 C CA . LEU A 1 194 ? -2.573 14.715 24.468 1.00 55.88 194 LEU A CA 1
ATOM 1588 C C . LEU A 1 194 ? -1.908 14.320 25.799 1.00 55.88 194 LEU A C 1
ATOM 1590 O O . LEU A 1 194 ? -2.572 14.335 26.833 1.00 55.88 194 LEU A O 1
ATOM 1594 N N . SER A 1 195 ? -0.596 14.057 25.798 1.00 59.03 195 SER A N 1
ATOM 1595 C CA . SER A 1 195 ? 0.159 13.756 27.027 1.00 59.03 195 SER A CA 1
ATOM 1596 C C . SER A 1 195 ? 0.276 14.950 27.991 1.00 59.03 195 SER A C 1
ATOM 1598 O O . SER A 1 195 ? 0.325 14.777 29.209 1.00 59.03 195 SER A O 1
ATOM 1600 N N . LEU A 1 196 ? 0.268 16.179 27.465 1.00 56.44 196 LEU A N 1
ATOM 1601 C CA . LEU A 1 196 ? 0.333 17.405 28.267 1.00 56.44 196 LEU A CA 1
ATOM 1602 C C . LEU A 1 196 ? -1.041 17.790 28.845 1.00 56.44 196 LEU A C 1
ATOM 1604 O O . LEU A 1 196 ? -1.105 18.327 29.954 1.00 56.44 196 LEU A O 1
ATOM 1608 N N . VAL A 1 197 ? -2.141 17.459 28.148 1.00 50.66 197 VAL A N 1
ATOM 1609 C CA . VAL A 1 197 ? -3.520 17.642 28.654 1.00 50.66 197 VAL A CA 1
ATOM 1610 C C . VAL A 1 197 ? -3.759 16.830 29.924 1.00 50.66 197 VAL A C 1
ATOM 1612 O O . VAL A 1 197 ? -4.408 17.322 30.842 1.00 50.66 197 VAL A O 1
ATOM 1615 N N . SER A 1 198 ? -3.193 15.623 30.033 1.00 50.66 198 SER A N 1
ATOM 1616 C CA . SER A 1 198 ? -3.291 14.822 31.263 1.00 50.66 198 SER A CA 1
ATOM 1617 C C . SER A 1 198 ? -2.551 15.420 32.467 1.00 50.66 198 SER A C 1
ATOM 1619 O O . SER A 1 198 ? -2.725 14.927 33.578 1.00 50.66 198 SER A O 1
ATOM 1621 N N . MET A 1 199 ? -1.743 16.471 32.275 1.00 49.12 199 MET A N 1
ATOM 1622 C CA . MET A 1 199 ? -0.894 17.054 33.320 1.00 49.12 199 MET A CA 1
ATOM 1623 C C . MET A 1 199 ? -1.238 18.507 33.701 1.00 49.12 199 MET A C 1
ATOM 1625 O O . MET A 1 199 ? -0.583 19.046 34.591 1.00 49.12 199 MET A 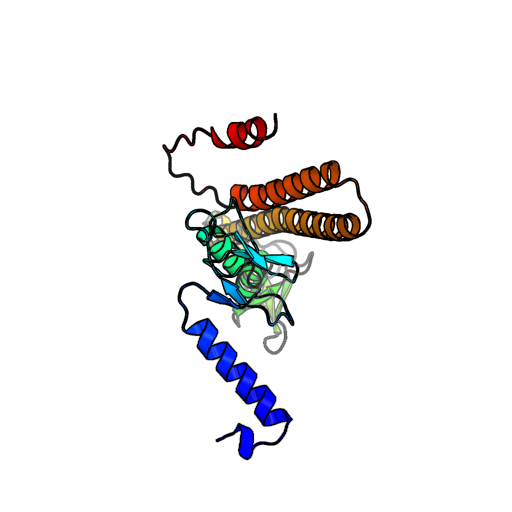O 1
ATOM 1629 N N . SER A 1 200 ? -2.228 19.175 33.082 1.00 41.62 200 SER A N 1
ATOM 1630 C CA . SER A 1 200 ? -2.495 20.602 33.375 1.00 41.62 200 SER A CA 1
ATOM 1631 C C . SER A 1 200 ? -3.946 21.081 33.146 1.00 41.62 200 SER A C 1
ATOM 1633 O O . SER A 1 200 ? -4.635 20.648 32.230 1.00 41.62 200 SER A O 1
ATOM 1635 N N . PHE A 1 201 ? -4.408 22.000 34.012 1.00 45.53 201 PHE A N 1
ATOM 1636 C CA . PHE A 1 201 ? -5.814 22.414 34.211 1.00 45.53 201 PHE A CA 1
ATOM 1637 C C . PHE A 1 201 ? -6.366 23.484 33.233 1.00 45.53 201 PHE A C 1
ATOM 1639 O O . PHE A 1 201 ? -7.545 23.826 33.318 1.00 45.53 201 PHE A O 1
ATOM 1646 N N . SER A 1 202 ? -5.586 24.032 32.294 1.00 47.53 202 SER A N 1
ATOM 1647 C CA . SER A 1 202 ? -6.075 25.048 31.336 1.00 47.53 202 SER A CA 1
ATOM 1648 C C . SER A 1 202 ? -6.592 24.417 30.032 1.00 47.53 202 SER A C 1
ATOM 1650 O O . SER A 1 202 ? -6.000 24.517 28.957 1.00 47.53 202 SER A O 1
ATOM 1652 N N . VAL A 1 203 ? -7.756 23.771 30.137 1.00 51.56 203 VAL A N 1
ATOM 1653 C CA . VAL A 1 203 ? -8.438 22.975 29.094 1.00 51.56 203 VAL A CA 1
ATOM 1654 C C . VAL A 1 203 ? -8.718 23.744 27.780 1.00 51.56 203 VAL A C 1
ATOM 1656 O O . VAL A 1 203 ? -8.850 23.128 26.722 1.00 51.56 203 VAL A O 1
ATOM 1659 N N . SER A 1 204 ? -8.768 25.080 27.782 1.00 51.53 204 SER A N 1
ATOM 1660 C CA . SER A 1 204 ? -9.195 25.890 26.622 1.00 51.53 204 SER A CA 1
ATOM 1661 C C . SER A 1 204 ? -8.132 26.098 25.526 1.00 51.53 204 SER A C 1
ATOM 1663 O O . SER A 1 204 ? -8.471 26.127 24.341 1.00 51.53 204 SER A O 1
ATOM 1665 N N . MET A 1 205 ? -6.841 26.207 25.871 1.00 43.94 205 MET A N 1
ATOM 1666 C CA . MET A 1 205 ? -5.768 26.441 24.879 1.00 43.94 205 MET A CA 1
ATOM 1667 C C . MET A 1 205 ? -5.303 25.162 24.174 1.00 43.94 205 MET A C 1
ATOM 1669 O O . MET A 1 205 ? -4.854 25.213 23.027 1.00 43.94 205 MET A O 1
ATOM 1673 N N . ILE A 1 206 ? -5.407 24.012 24.847 1.00 50.78 206 ILE A N 1
ATOM 1674 C CA . ILE A 1 206 ? -4.924 22.740 24.299 1.00 50.78 206 ILE A CA 1
ATOM 1675 C C . ILE A 1 206 ? -5.987 22.079 23.408 1.00 50.78 206 ILE A C 1
ATOM 1677 O O . ILE A 1 206 ? -5.654 21.481 22.386 1.00 50.78 206 ILE A O 1
ATOM 1681 N N . THR A 1 207 ? -7.273 22.250 23.726 1.00 51.12 207 THR A N 1
ATOM 1682 C CA . THR A 1 207 ? -8.390 21.737 22.910 1.00 51.12 207 THR A CA 1
ATOM 1683 C C . THR A 1 207 ? -8.499 22.436 21.554 1.00 51.12 207 THR A C 1
ATOM 1685 O O . THR A 1 207 ? -8.733 21.772 20.546 1.00 51.12 207 THR A O 1
ATOM 1688 N N . THR A 1 208 ? -8.247 23.746 21.497 1.00 52.00 208 THR A N 1
ATOM 1689 C CA . THR A 1 208 ? -8.210 24.523 20.246 1.00 52.00 208 THR A CA 1
ATOM 1690 C C . THR A 1 208 ? -7.011 24.155 19.366 1.00 52.00 208 THR A C 1
ATOM 1692 O O . THR A 1 208 ? -7.178 23.973 18.160 1.00 52.00 208 THR A O 1
ATOM 1695 N N . HIS A 1 209 ? -5.825 23.934 19.946 1.00 51.66 209 HIS A N 1
ATOM 1696 C CA . HIS A 1 209 ? -4.658 23.449 19.196 1.00 51.66 209 HIS A CA 1
ATOM 1697 C C . HIS A 1 209 ? -4.825 22.010 18.689 1.00 51.66 209 HIS A C 1
ATOM 1699 O O . HIS A 1 209 ? -4.530 21.741 17.525 1.00 51.66 209 HIS A O 1
ATOM 1705 N N . ALA A 1 210 ? -5.346 21.094 19.512 1.00 50.94 210 ALA A N 1
ATOM 1706 C CA . ALA A 1 210 ? -5.618 19.718 19.094 1.00 50.94 210 ALA A CA 1
ATOM 1707 C C . ALA A 1 210 ? -6.684 19.655 17.984 1.00 50.94 210 ALA A C 1
ATOM 1709 O O . ALA A 1 210 ? -6.518 18.912 17.018 1.00 50.94 210 ALA A O 1
ATOM 1710 N N . ALA A 1 211 ? -7.733 20.482 18.064 1.00 53.44 211 ALA A N 1
ATOM 1711 C CA . ALA A 1 211 ? -8.733 20.611 17.005 1.00 53.44 211 ALA A CA 1
ATOM 1712 C C . ALA A 1 211 ? -8.136 21.181 15.704 1.00 53.44 211 ALA A C 1
ATOM 1714 O O . ALA A 1 211 ? -8.432 20.660 14.631 1.00 53.44 211 ALA A O 1
ATOM 1715 N N . CYS A 1 212 ? -7.247 22.181 15.780 1.00 52.06 212 CYS A N 1
ATOM 1716 C CA . CYS A 1 212 ? -6.517 22.695 14.615 1.00 52.06 212 CYS A CA 1
ATOM 1717 C C . CYS A 1 212 ? -5.635 21.625 13.957 1.00 52.06 212 CYS A C 1
ATOM 1719 O O . CYS A 1 212 ? -5.606 21.537 12.733 1.00 52.06 212 CYS A O 1
ATOM 1721 N N . ILE A 1 213 ? -4.951 20.781 14.734 1.00 54.91 213 ILE A N 1
ATOM 1722 C CA . ILE A 1 213 ? -4.091 19.727 14.176 1.00 54.91 213 ILE A CA 1
ATOM 1723 C C . ILE A 1 213 ? -4.927 18.596 13.564 1.00 54.91 213 ILE A C 1
ATOM 1725 O O . ILE A 1 213 ? -4.582 18.123 12.485 1.00 54.91 213 ILE A O 1
ATOM 1729 N N . ILE A 1 214 ? -6.062 18.222 14.165 1.00 54.25 214 ILE A N 1
ATOM 1730 C CA . ILE A 1 214 ? -7.021 17.286 13.550 1.00 54.25 214 ILE A CA 1
ATOM 1731 C C . ILE A 1 214 ? -7.561 17.872 12.237 1.00 54.25 214 ILE A C 1
ATOM 1733 O O . ILE A 1 214 ? -7.551 17.192 11.218 1.00 54.25 214 ILE A O 1
ATOM 1737 N N . LEU A 1 215 ? -7.948 19.149 12.203 1.00 54.53 215 LEU A N 1
ATOM 1738 C CA . LEU A 1 215 ? -8.387 19.814 10.969 1.00 54.53 215 LEU A CA 1
ATOM 1739 C C . LEU A 1 215 ? -7.281 19.872 9.900 1.00 54.53 215 LEU A C 1
ATOM 1741 O O . LEU A 1 215 ? -7.581 19.736 8.715 1.00 54.53 215 LEU A O 1
ATOM 1745 N N . LEU A 1 216 ? -6.013 20.016 10.298 1.00 54.56 216 LEU A N 1
ATOM 1746 C CA . LEU A 1 216 ? -4.862 19.957 9.391 1.00 54.56 216 LEU A CA 1
ATOM 1747 C C . LEU A 1 216 ? -4.590 18.529 8.891 1.00 54.56 216 LEU A C 1
ATOM 1749 O O . LEU A 1 216 ? -4.362 18.333 7.705 1.00 54.56 216 LEU A O 1
ATOM 1753 N N . LEU A 1 217 ? -4.673 17.513 9.751 1.00 55.69 217 LEU A N 1
ATOM 1754 C CA . LEU A 1 217 ? -4.569 16.100 9.357 1.00 55.69 217 LEU A CA 1
ATOM 1755 C C . LEU A 1 217 ? -5.660 15.724 8.341 1.00 55.69 217 LEU A C 1
ATOM 1757 O O . LEU A 1 217 ? -5.395 15.025 7.362 1.00 55.69 217 LEU A O 1
ATOM 1761 N N . MET A 1 218 ? -6.869 16.251 8.534 1.00 55.84 218 MET A N 1
ATOM 1762 C CA . MET A 1 218 ? -8.024 15.986 7.677 1.00 55.84 218 MET A CA 1
ATOM 1763 C C . MET A 1 218 ? -8.018 16.815 6.384 1.00 55.84 218 MET A C 1
ATOM 1765 O O . MET A 1 218 ? -8.533 16.355 5.364 1.00 55.84 218 MET A O 1
ATOM 1769 N N . SER A 1 219 ? -7.388 17.995 6.372 1.00 54.38 219 SER A N 1
ATOM 1770 C CA . SER A 1 219 ? -7.199 18.774 5.142 1.00 54.38 219 SER A CA 1
ATOM 1771 C C . SER A 1 219 ? -6.181 18.124 4.198 1.00 54.38 219 SER A C 1
ATOM 1773 O O . SER A 1 219 ? -6.369 18.175 2.984 1.00 54.38 219 SER A O 1
ATOM 1775 N N . TYR A 1 220 ? -5.168 17.419 4.714 1.00 51.97 220 TYR A N 1
ATOM 1776 C CA . TYR A 1 220 ? -4.228 16.666 3.873 1.00 51.97 220 TYR A CA 1
ATOM 1777 C C . TYR A 1 220 ? -4.864 15.441 3.203 1.00 51.97 220 TYR A C 1
ATOM 1779 O O . TYR A 1 220 ? -4.577 15.171 2.036 1.00 51.97 220 TYR A O 1
ATOM 1787 N N . LEU A 1 221 ? -5.802 14.768 3.878 1.00 52.25 221 LEU A N 1
ATOM 1788 C CA . LEU A 1 221 ? -6.632 13.722 3.265 1.00 52.25 221 LEU A CA 1
ATOM 1789 C C . LEU A 1 221 ? -7.554 14.285 2.166 1.00 52.25 221 LEU A C 1
ATOM 1791 O O . LEU A 1 221 ? -7.770 13.628 1.148 1.00 52.25 221 LEU A O 1
ATOM 1795 N N . TYR A 1 222 ? -8.057 15.513 2.339 1.00 46.00 222 TYR A N 1
ATOM 1796 C CA . TYR A 1 222 ? -8.910 16.201 1.362 1.00 46.00 222 TYR A CA 1
ATOM 1797 C C . TYR A 1 222 ? -8.139 16.674 0.115 1.00 46.00 222 TYR A C 1
ATOM 1799 O O . TYR A 1 222 ? -8.618 16.517 -1.004 1.00 46.00 222 TYR A O 1
ATOM 1807 N N . ILE A 1 223 ? -6.920 17.200 0.276 1.00 50.00 223 ILE A N 1
ATOM 1808 C CA . ILE A 1 223 ? -6.089 17.678 -0.847 1.00 50.00 223 ILE A CA 1
ATOM 1809 C C . ILE A 1 223 ? -5.623 16.514 -1.745 1.00 50.00 223 ILE A C 1
ATOM 1811 O O . ILE A 1 223 ? -5.448 16.685 -2.952 1.00 50.00 223 ILE A O 1
ATOM 1815 N N . PHE A 1 224 ? -5.451 15.31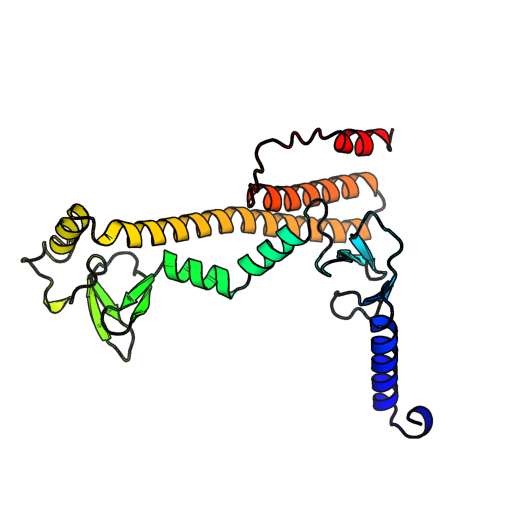6 -1.184 1.00 44.72 224 PHE A N 1
ATOM 1816 C CA . PHE A 1 224 ? -4.998 14.139 -1.927 1.00 44.72 224 PHE A CA 1
ATOM 1817 C C . PHE A 1 224 ? -6.085 13.498 -2.812 1.00 44.72 224 PHE A C 1
ATOM 1819 O O . PHE A 1 224 ? -5.758 12.854 -3.811 1.00 44.72 224 PHE A O 1
ATOM 1826 N N . TYR A 1 225 ? -7.365 13.705 -2.486 1.00 44.38 225 TYR A N 1
ATOM 1827 C CA . TYR A 1 225 ? -8.514 13.270 -3.285 1.00 44.38 225 TYR A CA 1
ATOM 1828 C C . TYR A 1 225 ? -9.342 14.481 -3.746 1.00 44.38 225 TYR A C 1
ATOM 1830 O O . TYR A 1 225 ? -10.338 14.826 -3.107 1.00 44.38 225 TYR A O 1
ATOM 1838 N N . PRO A 1 226 ? -9.032 15.095 -4.903 1.00 40.19 226 PRO A N 1
ATOM 1839 C CA . PRO A 1 226 ? -9.991 15.949 -5.575 1.00 40.19 226 PRO A CA 1
ATOM 1840 C C . PRO A 1 226 ? -11.033 15.039 -6.235 1.00 40.19 226 PRO A C 1
ATOM 1842 O O . PRO A 1 226 ? -11.031 14.838 -7.446 1.00 40.19 226 PRO A O 1
ATOM 1845 N N . SER A 1 227 ? -11.950 14.459 -5.461 1.00 37.94 227 SER A N 1
ATOM 1846 C CA . SER A 1 227 ? -13.239 14.041 -6.023 1.00 37.94 227 SER A CA 1
ATOM 1847 C C . SER A 1 227 ? -14.044 15.306 -6.307 1.00 37.94 227 SER A C 1
ATOM 1849 O O . SER A 1 227 ? -14.997 15.637 -5.607 1.00 37.94 227 SER A O 1
ATOM 1851 N N . HIS A 1 228 ? -13.610 16.059 -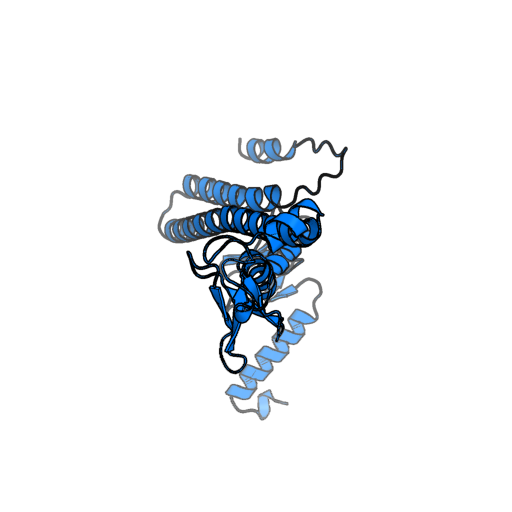7.318 1.00 35.72 228 HIS A N 1
ATOM 1852 C CA . HIS A 1 228 ? -14.392 17.154 -7.852 1.00 35.72 228 HIS A CA 1
ATOM 1853 C C . HIS A 1 228 ? -15.538 16.532 -8.648 1.00 35.72 228 HIS A C 1
ATOM 1855 O O . HIS A 1 228 ? -15.378 16.136 -9.799 1.00 35.72 228 HIS A O 1
ATOM 1861 N N . VAL A 1 229 ? -16.704 16.430 -8.015 1.00 35.00 229 VAL A N 1
ATOM 1862 C CA . VAL A 1 229 ? -17.964 16.457 -8.753 1.00 35.00 229 VAL A CA 1
ATOM 1863 C C . VAL A 1 229 ? -18.162 17.930 -9.139 1.00 35.00 229 VAL A C 1
ATOM 1865 O O . VAL A 1 229 ? -18.245 18.772 -8.238 1.00 35.00 229 VAL A O 1
ATOM 1868 N N . PRO A 1 230 ? -18.157 18.306 -10.430 1.00 28.78 230 PRO A N 1
ATOM 1869 C CA . PRO A 1 230 ? -18.404 19.688 -10.821 1.00 28.78 230 PRO A CA 1
ATOM 1870 C C . PRO A 1 230 ? -19.855 20.033 -10.469 1.00 28.78 230 PRO A C 1
ATOM 1872 O O . PRO A 1 230 ? -20.772 19.355 -10.924 1.00 28.78 230 PRO A O 1
ATOM 1875 N N . GLY A 1 231 ? -20.073 21.066 -9.651 1.00 31.34 231 GLY A N 1
ATOM 1876 C CA . GLY A 1 231 ? -21.410 21.636 -9.434 1.00 31.34 231 GLY A CA 1
ATOM 1877 C C . GLY A 1 231 ? -22.011 21.522 -8.031 1.00 31.34 231 GLY A C 1
ATOM 1878 O O . GLY A 1 231 ? -23.065 22.107 -7.803 1.00 31.34 231 GLY A O 1
ATOM 1879 N N . GLN A 1 232 ? -21.365 20.872 -7.058 1.00 30.41 232 GLN A N 1
ATOM 1880 C CA . GLN A 1 232 ? -21.759 21.057 -5.655 1.00 30.41 232 GLN A CA 1
ATOM 1881 C C . GLN A 1 232 ? -21.026 22.262 -5.066 1.00 30.41 232 GLN A C 1
ATOM 1883 O O . GLN A 1 232 ? -19.914 22.156 -4.552 1.00 30.41 232 GLN A O 1
ATOM 1888 N N . VAL A 1 233 ? -21.675 23.427 -5.134 1.00 29.38 233 VAL A N 1
ATOM 1889 C CA . VAL A 1 233 ? -21.367 24.547 -4.241 1.00 29.38 233 VAL A CA 1
ATOM 1890 C C . VAL A 1 233 ? -21.707 24.074 -2.830 1.00 29.38 233 VAL A C 1
ATOM 1892 O O . VAL A 1 233 ? -22.848 24.177 -2.383 1.00 29.38 233 VAL A O 1
ATOM 1895 N N . LEU A 1 234 ? -20.728 23.515 -2.119 1.00 31.14 234 LEU A N 1
ATOM 1896 C CA . LEU A 1 234 ? -20.835 23.381 -0.675 1.00 31.14 234 LEU A CA 1
ATOM 1897 C C . LEU A 1 234 ? -20.702 24.790 -0.102 1.00 31.14 234 LEU A C 1
ATOM 1899 O O . LEU A 1 234 ? -19.617 25.255 0.242 1.00 31.14 234 LEU A O 1
ATOM 1903 N N . HIS A 1 235 ? -21.836 25.486 -0.019 1.00 29.41 235 HIS A N 1
ATOM 1904 C CA . HIS A 1 235 ? -22.008 26.502 1.002 1.00 29.41 235 HIS A CA 1
ATOM 1905 C C . HIS A 1 235 ? -21.553 25.855 2.315 1.00 29.41 235 HIS A C 1
ATOM 1907 O O . HIS A 1 235 ? -22.085 24.820 2.709 1.00 29.41 235 HIS A O 1
ATOM 1913 N N . TYR A 1 236 ? -20.550 26.437 2.967 1.00 31.67 236 TYR A N 1
ATOM 1914 C CA . TYR A 1 236 ? -20.090 26.047 4.298 1.00 31.67 236 TYR A CA 1
ATOM 1915 C C . TYR A 1 236 ? -20.784 26.930 5.359 1.00 31.67 236 TYR A C 1
ATOM 1917 O O . TYR A 1 236 ? -20.153 27.843 5.890 1.00 31.67 236 TYR A O 1
ATOM 1925 N N . PRO A 1 237 ? -22.065 26.714 5.733 1.00 28.41 237 PRO A N 1
ATOM 1926 C CA . PRO A 1 237 ? -22.632 27.368 6.909 1.00 28.41 237 PRO A CA 1
ATOM 1927 C C . PRO A 1 237 ? -22.217 26.673 8.219 1.00 28.41 237 PRO A C 1
ATOM 1929 O O . PRO A 1 237 ? -22.434 27.222 9.296 1.00 28.41 237 PRO A O 1
ATOM 1932 N N . GLN A 1 238 ? -21.560 25.506 8.176 1.00 29.44 238 GLN A N 1
ATOM 1933 C CA . GLN A 1 238 ? -21.218 24.754 9.393 1.00 29.44 238 GLN A CA 1
ATOM 1934 C C . GLN A 1 238 ? -19.920 25.192 10.096 1.00 29.44 238 GLN A C 1
ATOM 1936 O O . GLN A 1 238 ? -19.731 24.845 11.257 1.00 29.44 238 GLN A O 1
ATOM 1941 N N . MET A 1 239 ? -19.081 26.041 9.485 1.00 32.00 239 MET A N 1
ATOM 1942 C CA . MET A 1 239 ? -18.016 26.736 10.235 1.00 32.00 239 MET A CA 1
ATOM 1943 C C . MET A 1 239 ? -18.552 27.903 11.080 1.00 32.00 239 MET A C 1
ATOM 1945 O O . MET A 1 239 ? -17.938 28.260 12.081 1.00 32.00 239 MET A O 1
ATOM 1949 N N . ARG A 1 240 ? -19.724 28.468 10.747 1.00 30.28 240 ARG A N 1
ATOM 1950 C CA . ARG A 1 240 ? -20.342 29.537 11.551 1.00 30.28 240 ARG A CA 1
ATOM 1951 C C . ARG A 1 240 ? -21.074 29.001 12.781 1.00 30.28 240 ARG A C 1
ATOM 1953 O O . ARG A 1 240 ? -21.079 29.666 13.805 1.00 30.28 240 ARG A O 1
ATOM 1960 N N . LEU A 1 241 ? -21.631 27.791 12.718 1.00 30.67 241 LEU A N 1
ATOM 1961 C CA . LEU A 1 241 ? -22.324 27.178 13.861 1.00 30.67 241 LEU A CA 1
ATOM 1962 C C . LEU A 1 241 ? -21.368 26.632 14.934 1.00 30.67 241 LEU A C 1
ATOM 1964 O O . LEU A 1 241 ? -21.734 26.605 16.105 1.00 30.67 241 LEU A O 1
ATOM 1968 N N . ALA A 1 242 ? -20.131 26.272 14.574 1.00 30.33 242 ALA A N 1
ATOM 1969 C CA . ALA A 1 242 ? -19.105 25.908 15.555 1.00 30.33 242 ALA A CA 1
ATOM 1970 C C . ALA A 1 242 ? -18.532 27.128 16.306 1.00 30.33 242 ALA A C 1
ATOM 1972 O O . ALA A 1 242 ? -18.098 26.987 17.442 1.00 30.33 242 ALA A O 1
ATOM 1973 N N . LEU A 1 243 ? -18.573 28.325 15.702 1.00 32.16 243 LEU A N 1
ATOM 1974 C CA . LEU A 1 243 ? -18.147 29.579 16.342 1.00 32.16 243 LEU A CA 1
ATOM 1975 C C . LEU A 1 243 ? -19.288 30.305 17.079 1.00 32.16 243 LEU A C 1
ATOM 1977 O O . LEU A 1 243 ? -19.020 31.014 18.037 1.00 32.16 243 LEU A O 1
ATOM 1981 N N . LEU A 1 244 ? -20.550 30.114 16.674 1.00 30.91 244 LEU A N 1
ATOM 1982 C CA . LEU A 1 244 ? -21.724 30.756 17.297 1.00 30.91 244 LEU A CA 1
ATOM 1983 C C . LEU A 1 244 ? -22.422 29.904 18.372 1.00 30.91 244 LEU A C 1
ATOM 1985 O O . LEU A 1 244 ? -23.373 30.367 18.987 1.00 30.91 244 LEU A O 1
ATOM 1989 N N . SER A 1 245 ? -21.982 28.665 18.607 1.00 28.98 245 SER A N 1
ATOM 1990 C CA . SER A 1 245 ? -22.432 27.864 19.764 1.00 28.98 245 SER A CA 1
ATOM 1991 C C . SER A 1 245 ? -21.543 28.040 21.003 1.00 28.98 245 SER A C 1
ATOM 1993 O O . SER A 1 245 ? -21.798 27.418 22.030 1.00 28.98 245 SER A O 1
ATOM 1995 N N . TRP A 1 246 ? -20.513 28.888 20.898 1.00 35.44 246 TRP A N 1
ATOM 1996 C CA . TRP A 1 246 ? -19.539 29.218 21.945 1.00 35.44 246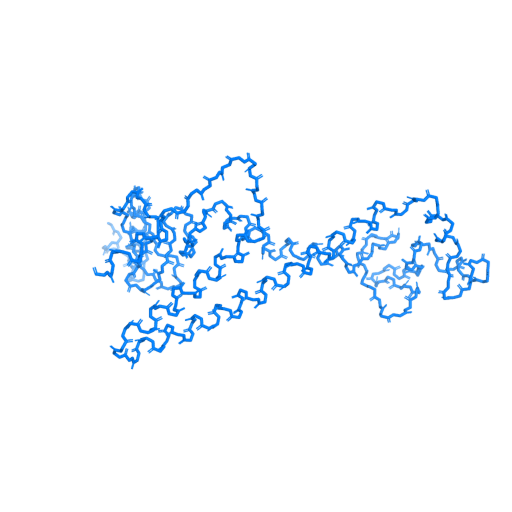 TRP A CA 1
ATOM 1997 C C . TRP A 1 246 ? -19.332 30.742 22.050 1.00 35.44 246 TRP A C 1
ATOM 1999 O O . TRP A 1 246 ? -18.216 31.213 22.269 1.00 35.44 246 TRP A O 1
ATOM 2009 N N . SER A 1 247 ? -20.413 31.505 21.867 1.00 30.61 247 SER A N 1
ATOM 2010 C CA . SER A 1 247 ? -20.510 32.935 22.193 1.00 30.61 247 SER A CA 1
ATOM 2011 C C . SER A 1 247 ? -21.621 33.156 23.201 1.00 30.61 247 SER A C 1
ATOM 2013 O O . SER A 1 247 ? -22.728 32.649 22.905 1.00 30.61 247 SER A O 1
#

Sequence (247 aa):
MINKLGKHEDKEKYARFALRAYVESRKKTKWCPAPDCTCAVEFVSDVNYDVSCNCTFRFCWNCTEEAHRPVNCDTVSKWILKNSAESENMNWILANSKPCPKCQRPIEKNQGCMHMTCTPPCKFEFCWLCLGSWIEHGERTGGFYACNRYESAKKEGVYDEAEARRERAKHSLERYMHYYERWASNQTVCSRYLSLVSMSFSVSMITTHAACIILLLMSYLYIFYPSHVPGQVLHYPQMRLALLSWS

Solvent-accessible surface area (backbone atoms only — not comparable to full-atom values): 14704 Å² total; per-residue (Å²): 114,55,90,82,71,52,56,73,68,56,42,54,52,49,52,52,50,54,52,49,53,54,40,70,69,37,95,51,33,47,70,50,80,54,84,94,49,89,52,68,46,73,68,85,62,95,84,57,50,66,43,73,43,95,88,67,52,48,26,21,66,82,79,63,43,68,52,48,78,90,54,55,66,68,62,51,52,53,48,52,56,49,68,32,71,66,50,49,51,53,35,49,46,50,44,51,34,49,58,38,80,88,77,59,52,75,40,69,72,62,99,80,59,47,72,41,70,42,66,84,92,69,60,51,48,22,31,69,83,64,55,42,60,38,88,75,55,34,74,94,27,56,32,88,88,42,53,50,66,36,56,54,40,52,76,71,50,77,46,52,68,65,51,51,51,27,51,51,30,37,54,51,48,53,54,46,50,62,50,48,55,52,42,55,52,49,50,54,53,47,55,53,52,57,62,50,56,80,72,51,89,68,64,70,66,55,52,55,51,48,49,51,49,49,52,50,52,43,46,53,60,47,70,75,51,79,79,73,67,90,83,75,81,76,78,73,66,66,69,54,55,68,58,61,75,75,112

Foldseek 3Di:
DCVVDPDPVVVVVVVLVVVQVVQVVDPQKDFQPDPPGPDIDGHDDPPAQWDADPVRFIAGNPQNHGRQPPDDPVLVVVVCVCPPPVNLVVLCLLQAWDAQPVPGDTDGDDPAFQWDADDPPVRFIAGVQPSDGCVPDDVVQPHRRHGVVNVVVVVVVVCVVSVVSNVVSVVVNVLVCVLVVLLVVLVVVLVVLVVVVVPDDPVPPSVVVNVVSSVVNNVSSVVNDPPDPDDPPPPCPVVVVVVVVPD

pLDDT: mean 72.33, std 17.95, range [28.41, 93.38]